Protein AF-A0A7J5V8U5-F1 (afdb_monomer)

Foldseek 3Di:
DDDDLVVVLLVVLLVQLVQWDPDDQQAFTKGFDDDDQVSVVVCVVVVQWPNPPDDDRIITGGNVSNVSSNVSNCVPPPDPPDPPDDDDDDDDDDDPPPPPPQPFDDDDVVLVCCLDVQQQDPPPDLLSNLVSLVVLLQVQADPWFKKAFCDDDPQDPDDHRDIWIFGHWDDSVVRSWFTWTWTDDPPDTDTDGLLRIQTPGPRPSNNSSSVSSVSCVSNVPTD

Nearest PDB structures (foldseek):
  3urg-assembly1_A  TM=8.903E-01  e=4.898E-11  Nostoc sp. PCC 7120 = FACHB-418
  2p0q-assembly1_A  TM=8.694E-01  e=7.425E-10  Nostoc sp. PCC 7120 = FACHB-418
  1xr0-assembly1_B  TM=3.713E-01  e=9.024E+00  Homo sapiens
  6z1p-assembly1_At  TM=2.019E-01  e=2.453E+00  Tetrahymena thermophila SB210

Structure (mmCIF, N/CA/C/O backbone):
data_AF-A0A7J5V8U5-F1
#
_entry.id   AF-A0A7J5V8U5-F1
#
loop_
_atom_site.group_PDB
_atom_site.id
_atom_site.type_symbol
_atom_site.label_atom_id
_atom_site.label_alt_id
_atom_site.label_comp_id
_atom_site.label_asym_id
_atom_site.label_entity_id
_atom_site.label_seq_id
_atom_site.pdbx_PDB_ins_code
_atom_site.Cartn_x
_atom_site.Cartn_y
_atom_site.Cartn_z
_atom_site.occupancy
_atom_site.B_iso_or_equiv
_atom_site.auth_seq_id
_atom_site.auth_comp_id
_atom_site.auth_asym_id
_atom_site.auth_atom_id
_atom_site.pdbx_PDB_model_num
ATOM 1 N N . M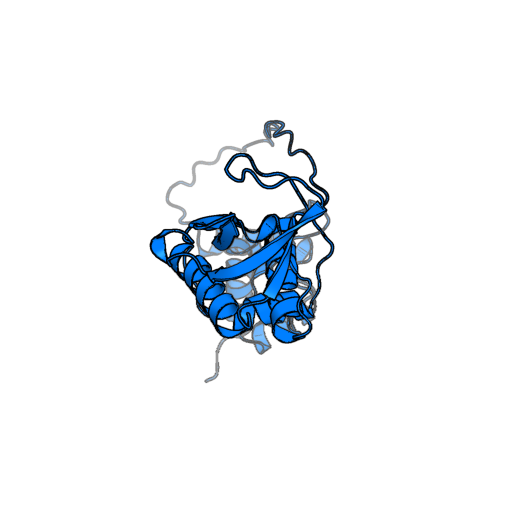ET A 1 1 ? 28.796 -11.557 -20.764 1.00 75.75 1 MET A N 1
ATOM 2 C CA . MET A 1 1 ? 28.536 -11.884 -22.187 1.00 75.75 1 MET A CA 1
ATOM 3 C C . MET A 1 1 ? 28.620 -10.588 -22.980 1.00 75.75 1 MET A C 1
ATOM 5 O O . MET A 1 1 ? 28.195 -9.580 -22.439 1.00 75.75 1 MET A O 1
ATOM 9 N N . LYS A 1 2 ? 29.187 -10.573 -24.194 1.00 86.62 2 LYS A N 1
ATOM 10 C CA . LYS A 1 2 ? 29.103 -9.390 -25.071 1.00 86.62 2 LYS A CA 1
ATOM 11 C C . LYS A 1 2 ? 27.758 -9.425 -25.798 1.00 86.62 2 LYS A C 1
ATOM 13 O O . LYS A 1 2 ? 27.429 -10.463 -26.366 1.00 86.62 2 LYS A O 1
ATOM 18 N N . TYR A 1 3 ? 27.001 -8.337 -25.749 1.00 91.75 3 TYR A N 1
ATOM 19 C CA . TYR A 1 3 ? 25.702 -8.192 -26.406 1.00 91.75 3 TYR A CA 1
ATOM 20 C C . TYR A 1 3 ? 25.548 -6.766 -26.951 1.00 91.75 3 TYR A C 1
ATOM 22 O O . TYR A 1 3 ? 26.358 -5.895 -26.640 1.00 91.75 3 TYR A O 1
ATOM 30 N N . ASP A 1 4 ? 24.544 -6.556 -27.800 1.00 94.94 4 ASP A N 1
ATOM 31 C CA . ASP A 1 4 ? 24.236 -5.250 -28.386 1.00 94.94 4 ASP A CA 1
ATOM 32 C C . ASP A 1 4 ? 23.426 -4.405 -27.390 1.00 94.94 4 ASP A C 1
ATOM 34 O O . ASP A 1 4 ? 22.217 -4.590 -27.232 1.00 94.94 4 ASP A O 1
ATOM 38 N N . GLU A 1 5 ? 24.115 -3.512 -26.683 1.00 95.00 5 GLU A N 1
ATOM 39 C CA . GLU A 1 5 ? 23.511 -2.616 -25.693 1.00 95.00 5 GLU A CA 1
ATOM 40 C C . GLU A 1 5 ? 22.502 -1.649 -26.318 1.00 95.00 5 GLU A C 1
ATOM 42 O O . GLU A 1 5 ? 21.463 -1.386 -25.719 1.00 95.00 5 GLU A O 1
ATOM 47 N N . ASP A 1 6 ? 22.740 -1.171 -27.542 1.00 94.81 6 ASP A N 1
ATOM 48 C CA . ASP A 1 6 ? 21.818 -0.250 -28.208 1.00 94.81 6 ASP A CA 1
ATOM 49 C C . ASP A 1 6 ? 20.509 -0.942 -28.576 1.00 94.81 6 ASP A C 1
ATOM 51 O O . ASP A 1 6 ? 19.434 -0.344 -28.466 1.00 94.81 6 ASP A O 1
ATOM 55 N N . LYS A 1 7 ? 20.569 -2.223 -28.9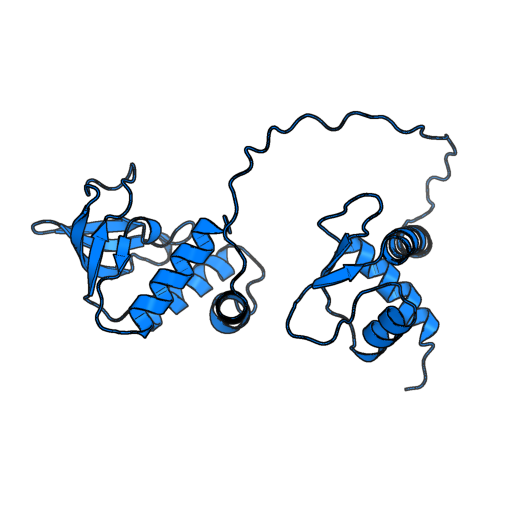57 1.00 96.25 7 LYS A N 1
ATOM 56 C CA . LYS A 1 7 ? 19.361 -3.008 -29.210 1.00 96.25 7 LYS A CA 1
ATOM 57 C C . LYS A 1 7 ? 18.569 -3.278 -27.932 1.00 96.25 7 LYS A C 1
ATOM 59 O O . LYS A 1 7 ? 17.337 -3.231 -27.965 1.00 96.25 7 LYS A O 1
ATOM 64 N N . VAL A 1 8 ? 19.256 -3.538 -26.818 1.00 96.81 8 VAL A N 1
ATOM 65 C CA . VAL A 1 8 ? 18.620 -3.698 -25.500 1.00 96.81 8 VAL A CA 1
ATOM 66 C C . VAL A 1 8 ? 17.980 -2.386 -25.044 1.00 96.81 8 VAL A C 1
ATOM 68 O O . VAL A 1 8 ? 16.825 -2.401 -24.620 1.00 96.81 8 VAL A O 1
ATOM 71 N N . ASP A 1 9 ? 18.664 -1.252 -25.205 1.00 96.62 9 ASP A N 1
ATOM 72 C CA . ASP A 1 9 ? 18.127 0.078 -24.903 1.00 96.62 9 ASP A CA 1
ATOM 73 C C . ASP A 1 9 ? 16.882 0.385 -25.749 1.00 96.62 9 ASP A C 1
ATOM 75 O O . ASP A 1 9 ? 15.875 0.857 -25.219 1.00 96.62 9 ASP A O 1
ATOM 79 N N . GLU A 1 10 ? 16.932 0.097 -27.056 1.00 97.19 10 GLU A N 1
ATOM 80 C CA . GLU A 1 10 ? 15.820 0.304 -27.994 1.00 97.19 10 GLU A CA 1
ATOM 81 C C . GLU A 1 10 ? 14.572 -0.477 -27.555 1.00 97.19 10 GLU A C 1
ATOM 83 O O . GLU A 1 10 ? 13.484 0.091 -27.448 1.00 97.19 10 GLU A O 1
ATOM 88 N N . LEU A 1 11 ? 14.720 -1.773 -27.266 1.00 97.25 11 LEU A N 1
ATOM 89 C CA . LEU A 1 11 ? 13.599 -2.621 -26.851 1.00 97.25 11 LEU A CA 1
ATOM 90 C C . LEU A 1 11 ? 13.110 -2.287 -25.442 1.00 97.25 11 LEU A C 1
ATOM 92 O O . LEU A 1 11 ? 11.909 -2.307 -25.194 1.00 97.25 11 LEU A O 1
ATOM 96 N N . THR A 1 12 ? 14.012 -1.930 -24.532 1.00 97.25 12 THR A N 1
ATOM 97 C CA . THR A 1 12 ? 13.638 -1.511 -23.177 1.00 97.25 12 THR A CA 1
ATOM 98 C C . THR A 1 12 ? 12.819 -0.233 -23.220 1.00 97.25 12 THR A C 1
ATOM 100 O O . THR A 1 12 ? 11.759 -0.160 -22.601 1.00 97.25 12 THR A O 1
ATOM 103 N N . LEU A 1 13 ? 13.250 0.752 -24.012 1.00 97.38 13 LEU A N 1
ATOM 104 C CA . LEU A 1 13 ? 12.479 1.968 -24.223 1.00 97.38 13 LEU A CA 1
ATOM 105 C C . LEU A 1 13 ? 11.111 1.654 -24.832 1.00 97.38 13 LEU A C 1
ATOM 107 O O . LEU A 1 13 ? 10.120 2.197 -24.358 1.00 97.38 13 LEU A O 1
ATOM 111 N N . ALA A 1 14 ? 11.033 0.745 -25.807 1.00 97.19 14 ALA A N 1
ATOM 112 C CA . ALA A 1 14 ? 9.760 0.292 -26.363 1.00 97.19 14 ALA A CA 1
ATOM 113 C C . ALA A 1 14 ? 8.841 -0.300 -25.282 1.00 97.19 14 ALA A C 1
ATOM 115 O O . ALA A 1 14 ? 7.674 0.062 -25.195 1.00 97.19 14 ALA A O 1
ATOM 116 N N . ILE A 1 15 ? 9.351 -1.172 -24.411 1.00 96.88 15 ILE A N 1
ATOM 117 C CA . ILE A 1 15 ? 8.536 -1.799 -23.361 1.00 96.88 15 ILE A CA 1
ATOM 118 C C . ILE A 1 15 ? 8.119 -0.780 -22.289 1.00 96.88 15 ILE A C 1
ATOM 120 O O . ILE A 1 15 ? 7.012 -0.884 -21.760 1.00 96.88 15 ILE A O 1
ATOM 124 N N . LEU A 1 16 ? 8.925 0.254 -22.011 1.00 96.00 16 LEU A N 1
ATOM 125 C CA . LEU A 1 16 ? 8.525 1.344 -21.108 1.00 96.00 16 LEU A CA 1
ATOM 126 C C . LEU A 1 16 ? 7.235 2.043 -21.565 1.00 96.00 16 LEU A C 1
ATOM 128 O O . LEU A 1 16 ? 6.490 2.525 -20.714 1.00 96.00 16 LEU A O 1
ATOM 132 N N . TYR A 1 17 ? 6.926 2.055 -22.869 1.00 96.00 17 TYR A N 1
ATOM 133 C CA . TYR A 1 17 ? 5.633 2.533 -23.367 1.00 96.00 17 TYR A CA 1
ATOM 134 C C . TYR A 1 17 ? 4.459 1.705 -22.825 1.00 96.00 17 TYR A C 1
ATOM 136 O O . TYR A 1 17 ? 3.480 2.278 -22.347 1.00 96.00 17 TYR A O 1
ATOM 144 N N . LEU A 1 18 ? 4.565 0.372 -22.842 1.00 94.44 18 LEU A N 1
ATOM 145 C CA . LEU A 1 18 ? 3.505 -0.537 -22.387 1.00 94.44 18 LEU A CA 1
ATOM 146 C C . LEU A 1 18 ? 3.145 -0.315 -20.912 1.00 94.44 18 LEU A C 1
ATOM 148 O O . LEU A 1 18 ? 1.981 -0.413 -20.535 1.00 94.44 18 LEU A O 1
ATOM 152 N N . VAL A 1 19 ? 4.147 -0.003 -20.089 1.00 92.81 19 VAL A N 1
ATOM 153 C CA . VAL A 1 19 ? 3.996 0.218 -18.642 1.00 92.81 19 VAL A CA 1
ATOM 154 C C . VAL A 1 19 ? 3.947 1.703 -18.267 1.00 92.81 19 VAL A C 1
ATOM 156 O O . VAL A 1 19 ? 4.171 2.060 -17.105 1.00 92.81 19 VAL A O 1
ATOM 159 N N . SER A 1 20 ? 3.670 2.575 -19.241 1.00 91.88 20 SER A N 1
ATOM 160 C CA . SER A 1 20 ? 3.562 4.016 -19.024 1.00 91.88 20 SER A CA 1
ATOM 161 C C . SER A 1 20 ? 2.186 4.434 -18.492 1.00 91.88 20 SER A C 1
ATOM 163 O O . SER A 1 20 ? 1.152 3.843 -18.797 1.00 91.88 20 SER A O 1
ATOM 165 N N . HIS A 1 21 ? 2.163 5.480 -17.671 1.00 85.44 21 HIS A N 1
ATOM 166 C CA . HIS A 1 21 ? 0.974 6.055 -17.056 1.00 85.44 21 HIS A CA 1
ATOM 167 C C . HIS A 1 21 ? 1.152 7.563 -16.819 1.00 85.44 21 HIS A C 1
ATOM 169 O O . HIS A 1 21 ? 2.256 8.104 -16.900 1.00 85.44 21 HIS A O 1
ATOM 175 N N . GLY A 1 22 ? 0.051 8.260 -16.511 1.00 79.62 22 GLY A N 1
ATOM 176 C CA . GLY A 1 22 ? 0.092 9.693 -16.186 1.00 79.62 22 GLY A CA 1
ATOM 177 C C . GLY A 1 22 ? 0.609 10.566 -17.333 1.00 79.62 22 GLY A C 1
ATOM 178 O O . GLY A 1 22 ? 1.348 11.513 -17.092 1.00 79.62 22 GLY A O 1
ATOM 179 N N . ARG A 1 23 ? 0.268 10.208 -18.577 1.00 83.81 23 ARG A N 1
ATOM 180 C CA . ARG A 1 23 ? 0.644 10.955 -19.779 1.00 83.81 23 ARG A CA 1
ATOM 181 C C . ARG A 1 23 ? 0.020 12.353 -19.763 1.00 83.81 23 ARG A C 1
ATOM 183 O O . ARG A 1 23 ? -1.202 12.480 -19.726 1.00 83.81 23 ARG A O 1
ATOM 190 N N . GLU A 1 24 ? 0.866 13.370 -19.881 1.00 77.69 24 GLU A N 1
ATOM 191 C CA . GLU A 1 24 ? 0.485 14.761 -20.122 1.00 77.69 24 GLU A CA 1
ATOM 192 C C . GLU A 1 24 ? 1.153 15.230 -21.419 1.00 77.69 24 GLU A C 1
ATOM 194 O O . GLU A 1 24 ? 2.366 15.098 -21.595 1.00 77.69 24 GLU A O 1
ATOM 199 N N . GLU A 1 25 ? 0.354 15.716 -22.368 1.00 76.88 25 GLU A N 1
ATOM 200 C CA . GLU A 1 25 ? 0.844 16.142 -23.681 1.00 76.88 25 GLU A CA 1
ATOM 201 C C . GLU A 1 25 ? 1.804 17.335 -23.542 1.00 76.88 25 GLU A C 1
ATOM 203 O O . GLU A 1 25 ? 1.471 18.332 -22.904 1.00 76.88 25 GLU A O 1
ATOM 208 N N . GLY A 1 26 ? 3.015 17.211 -24.096 1.00 73.69 26 GLY A N 1
ATOM 209 C CA . GLY A 1 26 ? 4.091 18.198 -23.957 1.00 73.69 26 GLY A CA 1
ATOM 210 C C . GLY A 1 26 ? 4.971 18.042 -22.707 1.00 73.69 26 GLY A C 1
ATOM 211 O O . GLY A 1 26 ? 6.017 18.687 -22.634 1.00 73.69 26 GLY A O 1
ATOM 212 N N . CYS A 1 27 ? 4.599 17.185 -21.749 1.00 73.62 27 CYS A N 1
ATOM 213 C CA . CYS A 1 27 ? 5.322 16.994 -20.483 1.00 73.62 27 CYS A CA 1
ATOM 214 C C . CYS A 1 27 ? 5.955 15.597 -20.325 1.00 73.62 27 CYS A C 1
ATOM 216 O O . CYS A 1 27 ? 6.692 15.373 -19.365 1.00 73.62 27 CYS A O 1
ATOM 218 N N . GLY A 1 28 ? 5.686 14.653 -21.230 1.00 85.50 28 GLY A N 1
ATOM 219 C CA . GLY A 1 28 ? 6.113 13.255 -21.095 1.00 85.50 28 GLY A CA 1
ATOM 220 C C . GLY A 1 28 ? 5.113 12.360 -20.351 1.00 85.50 28 GLY A C 1
ATOM 221 O O . GLY A 1 28 ? 3.897 12.557 -20.421 1.00 85.50 28 GLY A O 1
ATOM 222 N N . ALA A 1 29 ? 5.618 11.316 -19.699 1.00 89.69 29 ALA A N 1
ATOM 223 C CA . ALA A 1 29 ? 4.825 10.350 -18.932 1.00 89.69 29 ALA A CA 1
ATOM 224 C C . ALA A 1 29 ? 5.659 9.773 -17.779 1.00 89.69 29 ALA A C 1
ATOM 226 O O . ALA A 1 29 ? 6.828 10.113 -17.613 1.00 89.69 29 ALA A O 1
ATOM 227 N N . ARG A 1 30 ? 5.089 8.873 -16.981 1.00 89.75 30 ARG A N 1
ATOM 228 C CA . ARG A 1 30 ? 5.849 8.035 -16.042 1.00 89.75 30 ARG A CA 1
ATOM 229 C C . ARG A 1 30 ? 5.731 6.582 -16.462 1.00 89.75 30 ARG A C 1
ATOM 231 O O . ARG A 1 30 ? 4.725 6.211 -17.046 1.00 89.75 30 ARG A O 1
ATOM 238 N N . ALA A 1 31 ? 6.730 5.766 -16.165 1.00 93.06 31 ALA A N 1
ATOM 239 C CA . ALA A 1 31 ? 6.702 4.337 -16.450 1.00 93.06 31 ALA A CA 1
ATOM 240 C C . ALA A 1 31 ? 7.274 3.547 -15.275 1.00 93.06 31 ALA A C 1
ATOM 242 O O . ALA A 1 31 ? 8.199 4.016 -14.609 1.00 93.06 31 ALA A O 1
ATOM 243 N N . TRP A 1 32 ? 6.740 2.356 -15.011 1.00 90.38 32 TRP A N 1
ATOM 244 C CA . TRP A 1 32 ? 7.299 1.463 -13.994 1.00 90.38 32 TRP A CA 1
ATOM 245 C C . TRP A 1 32 ? 8.696 0.989 -14.413 1.00 90.38 32 TRP A C 1
ATOM 247 O O . TRP A 1 32 ? 8.892 0.519 -15.534 1.00 90.38 32 TRP A O 1
ATOM 257 N N . LYS A 1 33 ? 9.683 1.131 -13.521 1.00 85.12 33 LYS A N 1
ATOM 258 C CA . LYS A 1 33 ? 11.065 0.707 -13.756 1.00 85.12 33 LYS A CA 1
ATOM 259 C C . LYS A 1 33 ? 11.254 -0.711 -13.204 1.00 85.12 33 LYS A C 1
ATOM 261 O O . LYS A 1 33 ? 11.006 -0.959 -12.028 1.00 85.12 33 LYS A O 1
ATOM 266 N N . GLY A 1 34 ? 11.673 -1.635 -14.064 1.00 86.12 34 GLY A N 1
ATOM 267 C CA . GLY A 1 34 ? 11.920 -3.045 -13.728 1.00 86.12 34 GLY A CA 1
ATOM 268 C C . GLY A 1 34 ? 13.003 -3.682 -14.602 1.00 86.12 34 GLY A C 1
ATOM 269 O O . GLY A 1 34 ? 13.005 -4.891 -14.800 1.00 86.12 34 GLY A O 1
ATOM 270 N N . PHE A 1 35 ? 13.887 -2.855 -15.163 1.00 91.56 35 PHE A N 1
ATOM 271 C CA . PHE A 1 35 ? 14.954 -3.254 -16.081 1.00 91.56 35 PHE A CA 1
ATOM 272 C C . PHE A 1 35 ? 16.323 -3.116 -15.419 1.00 91.56 35 PHE A C 1
ATOM 274 O O . PHE A 1 35 ? 16.439 -2.506 -14.352 1.00 91.56 35 PHE A O 1
ATOM 281 N N . ASP A 1 36 ? 17.355 -3.677 -16.050 1.00 88.62 36 ASP A N 1
ATOM 282 C CA . ASP A 1 36 ? 18.715 -3.574 -15.541 1.00 88.62 36 ASP A CA 1
ATOM 283 C C . ASP A 1 36 ? 19.170 -2.107 -15.430 1.00 88.62 36 ASP A C 1
ATOM 285 O O . ASP A 1 36 ? 18.804 -1.234 -16.227 1.00 88.62 36 ASP A O 1
ATOM 289 N N . TRP A 1 37 ? 19.953 -1.837 -14.387 1.00 88.56 37 TRP A N 1
ATOM 290 C CA . TRP A 1 37 ? 20.367 -0.483 -14.035 1.00 88.56 37 TRP A CA 1
ATOM 291 C C . TRP A 1 37 ? 21.235 0.174 -15.106 1.00 88.56 37 TRP A C 1
ATOM 293 O O . TRP A 1 37 ? 21.119 1.381 -15.312 1.00 88.56 37 TRP A O 1
ATOM 303 N N . ASP A 1 38 ? 22.067 -0.598 -15.802 1.00 91.81 38 ASP A N 1
ATOM 304 C CA . ASP A 1 38 ? 22.975 -0.070 -16.817 1.00 91.81 38 ASP A CA 1
ATOM 305 C C . ASP A 1 38 ? 22.195 0.431 -18.041 1.00 91.81 38 ASP A C 1
ATOM 307 O O . ASP A 1 38 ? 22.421 1.552 -18.498 1.00 91.81 38 ASP A O 1
ATOM 311 N N . THR A 1 39 ? 21.190 -0.318 -18.496 1.00 95.81 39 THR A N 1
ATOM 312 C CA . THR A 1 39 ? 20.255 0.085 -19.557 1.00 95.81 39 THR A CA 1
ATOM 313 C C . THR A 1 39 ? 19.478 1.341 -19.187 1.00 95.81 39 THR A C 1
ATOM 315 O O . THR A 1 39 ? 19.424 2.293 -19.969 1.00 95.81 39 THR A O 1
ATOM 318 N N . LEU A 1 40 ? 18.912 1.410 -17.977 1.00 95.19 40 LEU A N 1
ATOM 319 C CA . LEU A 1 40 ? 18.208 2.618 -17.536 1.00 95.19 40 LEU A CA 1
ATOM 320 C C . LEU A 1 40 ? 19.159 3.822 -17.431 1.00 95.19 40 LEU A C 1
ATOM 322 O O . LEU A 1 40 ? 18.795 4.931 -17.820 1.00 95.19 40 LEU A O 1
ATOM 326 N N . ASN A 1 41 ? 20.394 3.622 -16.966 1.00 93.94 41 ASN A N 1
ATOM 327 C CA . ASN A 1 41 ? 21.398 4.683 -16.924 1.00 93.94 41 ASN A CA 1
ATOM 328 C C . ASN A 1 41 ? 21.770 5.171 -18.331 1.00 93.94 41 ASN A C 1
ATOM 330 O O . ASN A 1 41 ? 21.862 6.380 -18.543 1.00 93.94 41 ASN A O 1
ATOM 334 N N . ARG A 1 42 ? 21.917 4.276 -19.317 1.00 97.00 42 ARG A N 1
ATOM 335 C CA . ARG A 1 42 ? 22.144 4.666 -20.720 1.00 97.00 42 ARG A CA 1
ATOM 336 C C . ARG A 1 42 ? 20.963 5.444 -21.297 1.00 97.00 42 ARG A C 1
ATOM 338 O O . ARG A 1 42 ? 21.179 6.464 -21.948 1.00 97.00 42 ARG A O 1
ATOM 345 N N . LEU A 1 43 ? 19.724 5.035 -21.019 1.00 97.19 43 LEU A N 1
ATOM 346 C CA . LEU A 1 43 ? 18.524 5.767 -21.446 1.00 97.19 43 LEU A CA 1
ATOM 347 C C . LEU A 1 43 ? 18.415 7.156 -20.798 1.00 97.19 43 LEU A C 1
ATOM 349 O O . LEU A 1 43 ? 18.015 8.114 -21.465 1.00 97.19 43 LEU A O 1
ATOM 353 N N . HIS A 1 44 ? 18.810 7.287 -19.530 1.00 95.88 44 HIS A N 1
ATOM 354 C CA . HIS A 1 44 ? 18.909 8.579 -18.849 1.00 95.88 44 HIS A CA 1
ATOM 355 C C . HIS A 1 44 ? 20.003 9.461 -19.454 1.00 95.88 44 HIS A C 1
ATOM 357 O O . HIS A 1 44 ? 19.754 10.628 -19.745 1.00 95.88 44 HIS A O 1
ATOM 363 N N . ASN A 1 45 ? 21.181 8.901 -19.737 1.00 94.88 45 ASN A N 1
ATOM 364 C CA . ASN A 1 45 ? 22.269 9.621 -20.405 1.00 94.88 45 ASN A CA 1
ATOM 365 C C . ASN A 1 45 ? 21.874 10.082 -21.819 1.00 94.88 45 ASN A C 1
ATOM 367 O O . ASN A 1 45 ? 22.357 11.109 -22.289 1.00 94.88 45 ASN A O 1
ATOM 371 N N . LYS A 1 46 ? 20.964 9.352 -22.479 1.00 96.19 46 LYS A N 1
ATOM 372 C CA . LYS A 1 46 ? 20.342 9.723 -23.760 1.00 96.19 46 LYS A CA 1
ATOM 373 C C . LYS A 1 46 ? 19.244 10.798 -23.619 1.00 96.19 46 LYS A C 1
ATOM 375 O O . LYS A 1 46 ? 18.702 11.219 -24.632 1.00 96.19 46 LYS A O 1
ATOM 380 N N . GLY A 1 47 ? 18.894 11.236 -22.404 1.00 94.00 47 GLY A N 1
ATOM 381 C CA . GLY A 1 47 ? 17.875 12.266 -22.147 1.00 94.00 47 GLY A CA 1
ATOM 382 C C . GLY A 1 47 ? 16.424 11.801 -22.330 1.00 94.00 47 GLY A C 1
ATOM 383 O O . GLY A 1 47 ? 15.504 12.618 -22.358 1.00 94.00 47 GLY A O 1
ATOM 384 N N . LEU A 1 48 ? 16.194 10.492 -22.460 1.00 95.94 48 LEU A N 1
ATOM 385 C CA . LEU A 1 48 ? 14.872 9.930 -22.768 1.00 95.94 48 LEU A CA 1
ATOM 386 C C . LEU A 1 48 ? 14.054 9.665 -21.498 1.00 95.94 48 LEU A C 1
ATOM 388 O O . LEU A 1 48 ? 12.824 9.683 -21.513 1.00 95.94 48 LEU A O 1
ATOM 392 N N . ILE A 1 49 ? 14.735 9.447 -20.377 1.00 96.00 49 ILE A N 1
ATOM 393 C CA . ILE A 1 49 ? 14.121 9.252 -19.066 1.00 96.00 49 ILE A CA 1
ATOM 394 C C . ILE A 1 49 ? 14.849 10.087 -18.013 1.00 96.00 49 ILE A C 1
ATOM 396 O O . ILE A 1 49 ? 15.994 10.482 -18.210 1.00 96.00 49 ILE A O 1
ATOM 400 N N . SER A 1 50 ? 14.189 10.362 -16.890 1.00 90.69 50 SER A N 1
ATOM 401 C CA . SER A 1 50 ? 14.795 10.974 -15.706 1.00 90.69 50 SER A CA 1
ATOM 402 C C . SER A 1 50 ? 15.779 10.017 -15.031 1.00 90.69 50 SER A C 1
ATOM 404 O O . SER A 1 50 ? 15.729 8.814 -15.279 1.00 90.69 50 SER A O 1
ATOM 406 N N . ASN A 1 51 ? 16.610 10.525 -14.115 1.00 90.94 51 ASN A N 1
ATOM 407 C CA . ASN A 1 51 ? 17.559 9.699 -13.368 1.00 90.94 51 ASN A CA 1
ATOM 408 C C . ASN A 1 51 ? 16.840 8.500 -12.711 1.00 90.94 51 ASN A C 1
ATOM 410 O O . ASN A 1 51 ? 15.959 8.712 -11.871 1.00 90.94 51 ASN A O 1
ATOM 414 N N . PRO A 1 52 ? 17.164 7.254 -13.102 1.00 86.94 52 PRO A N 1
ATOM 415 C CA . PRO A 1 52 ? 16.478 6.077 -12.596 1.00 86.94 52 PRO A CA 1
ATOM 416 C C . PRO A 1 52 ? 16.955 5.718 -11.187 1.00 86.94 52 PRO A C 1
ATOM 418 O O . PRO A 1 52 ? 16.229 5.022 -10.474 1.00 86.94 52 PRO A O 1
ATOM 421 N N . ILE A 1 53 ? 18.149 6.167 -10.779 1.00 80.50 53 ILE A N 1
ATOM 422 C CA . ILE A 1 53 ? 18.769 5.827 -9.497 1.00 80.50 53 ILE A CA 1
ATOM 423 C C . ILE A 1 53 ? 17.936 6.414 -8.360 1.00 80.50 53 ILE A C 1
ATOM 425 O O . ILE A 1 53 ? 17.691 7.617 -8.291 1.00 80.50 53 ILE A O 1
ATOM 429 N N . GLY A 1 54 ? 17.509 5.544 -7.450 1.00 78.75 54 GLY A N 1
ATOM 430 C CA . GLY A 1 54 ? 16.698 5.915 -6.297 1.00 78.75 54 GLY A CA 1
ATOM 431 C C . GLY A 1 54 ? 15.628 4.878 -5.988 1.00 78.75 54 GLY A C 1
ATOM 432 O O . GLY A 1 54 ? 15.493 3.867 -6.681 1.00 78.75 54 GLY A O 1
ATOM 433 N N . LYS A 1 55 ? 14.843 5.147 -4.947 1.00 73.50 55 LYS A N 1
ATOM 434 C CA . LYS A 1 55 ? 13.848 4.207 -4.415 1.00 73.50 55 LYS A CA 1
ATOM 435 C C . LYS A 1 55 ? 12.512 4.194 -5.174 1.00 73.50 55 LYS A C 1
ATOM 437 O O . LYS A 1 55 ? 11.774 3.220 -5.101 1.00 73.50 55 LYS A O 1
ATOM 442 N N . THR A 1 56 ? 12.221 5.235 -5.959 1.00 75.75 56 THR A N 1
ATOM 443 C CA . THR A 1 56 ? 10.962 5.383 -6.709 1.00 75.75 56 THR A CA 1
ATOM 444 C C . THR A 1 56 ? 10.784 4.276 -7.750 1.00 75.75 56 THR A C 1
ATOM 446 O O . THR A 1 56 ? 11.598 4.176 -8.665 1.00 75.75 56 THR A O 1
ATOM 449 N N . LYS A 1 57 ? 9.701 3.488 -7.670 1.00 81.19 57 LYS A N 1
ATOM 450 C CA . LYS A 1 57 ? 9.389 2.392 -8.616 1.00 81.19 57 LYS A CA 1
ATOM 451 C C . LYS A 1 57 ? 9.039 2.845 -10.035 1.00 81.19 57 LYS A C 1
ATOM 453 O O . LYS A 1 57 ? 9.023 2.033 -10.951 1.00 81.19 57 LYS A O 1
ATOM 458 N N . SER A 1 58 ? 8.757 4.127 -10.230 1.00 89.50 58 SER A N 1
ATOM 459 C CA . SER A 1 58 ? 8.539 4.718 -11.550 1.00 89.50 58 SER A CA 1
ATOM 460 C C . SER A 1 58 ? 9.729 5.578 -11.960 1.00 89.50 58 SER A C 1
ATOM 462 O O . SER A 1 58 ? 10.286 6.281 -11.114 1.00 89.50 58 SER A O 1
ATOM 464 N N . VAL A 1 59 ? 10.015 5.645 -13.252 1.00 93.62 59 VAL A N 1
ATOM 465 C CA . VAL A 1 59 ? 10.891 6.652 -13.848 1.00 93.62 59 VAL A CA 1
ATOM 466 C C . VAL A 1 59 ? 10.062 7.628 -14.685 1.00 93.62 59 VAL A C 1
ATOM 468 O O . VAL A 1 59 ? 9.066 7.243 -15.299 1.00 93.62 59 VAL A O 1
ATOM 471 N N . GLY A 1 60 ? 10.427 8.909 -14.671 1.00 92.06 60 GLY A N 1
ATOM 472 C CA . GLY A 1 60 ? 9.845 9.890 -15.582 1.00 92.06 60 GLY A CA 1
ATOM 473 C C . GLY A 1 60 ? 10.390 9.676 -16.989 1.00 92.06 60 GLY A C 1
ATOM 474 O O . GLY A 1 60 ? 11.584 9.463 -17.160 1.00 92.06 60 GLY A O 1
ATOM 475 N N . MET A 1 61 ? 9.528 9.741 -17.990 1.00 95.81 61 MET A N 1
ATOM 476 C CA . MET A 1 61 ? 9.896 9.795 -19.399 1.00 95.81 61 MET A CA 1
ATOM 477 C C . MET A 1 61 ? 9.780 11.240 -19.856 1.00 95.81 61 MET A C 1
ATOM 479 O O . MET A 1 61 ? 8.791 11.905 -19.541 1.00 95.81 61 MET A O 1
ATOM 483 N N . THR A 1 62 ? 10.768 11.723 -20.602 1.00 94.00 62 THR A N 1
ATOM 484 C CA . THR A 1 62 ? 10.649 13.024 -21.264 1.00 94.00 62 THR A CA 1
ATOM 485 C C . THR A 1 62 ? 9.602 12.951 -22.377 1.00 94.00 62 THR A C 1
ATOM 487 O O . THR A 1 62 ? 9.174 11.864 -22.771 1.00 94.00 62 THR A O 1
ATOM 490 N N . GLU A 1 63 ? 9.175 14.104 -22.894 1.00 91.88 63 GLU A N 1
ATOM 491 C CA . GLU A 1 63 ? 8.278 14.154 -24.055 1.00 91.88 63 GLU A CA 1
ATOM 492 C C . GLU A 1 63 ? 8.852 13.357 -25.234 1.00 91.88 63 GLU A C 1
ATOM 494 O O . GLU A 1 63 ? 8.188 12.483 -25.786 1.00 91.88 63 GLU A O 1
ATOM 499 N N . GLU A 1 64 ? 10.127 13.595 -25.546 1.00 94.06 64 GLU A N 1
ATOM 500 C CA . GLU A 1 64 ? 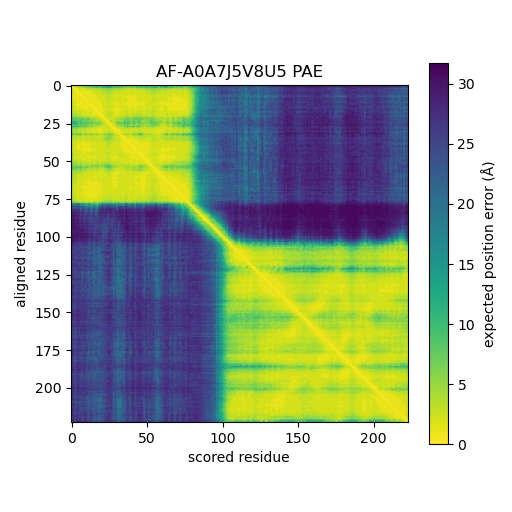10.860 12.863 -26.576 1.00 94.06 64 GLU A CA 1
ATOM 501 C C . GLU A 1 64 ? 10.947 11.365 -26.257 1.00 94.06 64 GLU A C 1
ATOM 503 O O . GLU A 1 64 ? 10.675 10.530 -27.120 1.00 94.06 64 GLU A O 1
ATOM 508 N N . GLY A 1 65 ? 11.283 11.012 -25.013 1.00 95.69 65 GLY A N 1
ATOM 509 C CA . GLY A 1 65 ? 11.387 9.621 -24.585 1.00 95.69 65 GLY A CA 1
ATOM 510 C C . GLY A 1 65 ? 10.082 8.847 -24.721 1.00 95.69 65 GLY A C 1
ATOM 511 O O . GLY A 1 65 ? 10.104 7.700 -25.159 1.00 95.69 65 GLY A O 1
ATOM 512 N N . PHE A 1 66 ? 8.951 9.472 -24.389 1.00 95.88 66 PHE A N 1
ATOM 513 C CA . PHE A 1 66 ? 7.626 8.867 -24.520 1.00 95.88 66 PHE A CA 1
ATOM 514 C C . PHE A 1 66 ? 7.189 8.704 -25.982 1.00 95.88 66 PHE A C 1
ATOM 516 O O . PHE A 1 66 ? 6.640 7.671 -26.359 1.00 95.88 66 PHE A O 1
ATOM 523 N N . LEU A 1 67 ? 7.421 9.711 -26.827 1.00 93.69 67 LEU A N 1
ATOM 524 C CA . LEU A 1 67 ? 7.094 9.599 -28.251 1.00 93.69 67 LEU A CA 1
ATOM 525 C C . LEU A 1 67 ? 7.935 8.501 -28.909 1.00 93.69 67 LEU A C 1
ATOM 527 O O . LEU A 1 67 ? 7.408 7.622 -29.585 1.00 93.69 67 LEU A O 1
ATOM 531 N N . LYS A 1 68 ? 9.236 8.482 -28.609 1.00 96.44 68 LYS A N 1
ATOM 532 C CA . LYS A 1 68 ? 10.158 7.473 -29.125 1.00 96.44 68 LYS A CA 1
ATOM 533 C C . LYS A 1 68 ? 9.839 6.068 -28.617 1.00 96.44 68 LYS A C 1
ATOM 535 O O . LYS A 1 68 ? 9.963 5.114 -29.380 1.00 96.44 68 LYS A O 1
ATOM 540 N N . SER A 1 69 ? 9.430 5.913 -27.356 1.00 96.88 69 SER A N 1
ATOM 541 C CA . SER A 1 69 ? 9.021 4.606 -26.830 1.00 96.88 69 SER A CA 1
ATOM 542 C C . SER A 1 69 ? 7.794 4.062 -27.549 1.00 96.88 69 SER A C 1
ATOM 544 O O . SER A 1 69 ? 7.777 2.884 -27.903 1.00 96.88 69 SER A O 1
ATOM 546 N N . LYS A 1 70 ? 6.807 4.921 -27.826 1.00 95.69 70 LYS A N 1
ATOM 547 C CA . LYS A 1 70 ? 5.619 4.560 -28.600 1.00 95.69 70 LYS A CA 1
ATOM 548 C C . LYS A 1 70 ? 5.984 4.091 -30.009 1.00 95.69 70 LYS A C 1
ATOM 550 O O . LYS A 1 70 ? 5.590 2.993 -30.395 1.00 95.69 70 LYS A O 1
ATOM 555 N N . ASP A 1 71 ? 6.777 4.873 -30.738 1.00 95.56 71 ASP A N 1
ATOM 556 C CA . ASP A 1 71 ? 7.187 4.539 -32.109 1.00 95.56 71 ASP A CA 1
ATOM 557 C C . ASP A 1 71 ? 7.948 3.205 -32.165 1.00 95.56 71 ASP A C 1
ATOM 559 O O . ASP A 1 71 ? 7.739 2.377 -33.054 1.00 95.56 71 ASP A O 1
ATOM 563 N N . LEU A 1 72 ? 8.827 2.962 -31.189 1.00 96.75 72 LEU A N 1
ATOM 564 C CA . LEU A 1 72 ? 9.562 1.704 -31.085 1.00 96.75 72 LEU A CA 1
ATOM 565 C C . LEU A 1 72 ? 8.655 0.528 -30.718 1.00 96.75 72 LEU A C 1
ATOM 567 O O . LEU A 1 72 ? 8.874 -0.581 -31.207 1.00 96.75 72 LEU A O 1
ATOM 571 N N . PHE A 1 73 ? 7.638 0.748 -29.885 1.00 96.06 73 PHE A N 1
ATOM 572 C CA . PHE A 1 73 ? 6.668 -0.288 -29.555 1.00 96.06 73 PHE A CA 1
ATOM 573 C C . PHE A 1 73 ? 5.860 -0.698 -30.788 1.00 96.06 73 PHE A C 1
ATOM 575 O O . PHE A 1 73 ? 5.734 -1.889 -31.076 1.00 96.06 73 PHE A O 1
ATOM 582 N N . GLU A 1 74 ? 5.393 0.280 -31.566 1.00 93.00 74 GLU A N 1
ATOM 583 C CA . GLU A 1 74 ? 4.717 0.041 -32.842 1.00 93.00 74 GLU A CA 1
ATOM 584 C C . GLU A 1 74 ? 5.627 -0.702 -33.830 1.00 93.00 74 GLU A C 1
ATOM 586 O O . GLU A 1 74 ? 5.214 -1.694 -34.426 1.00 93.00 74 GLU A O 1
ATOM 591 N N . LYS A 1 75 ? 6.895 -0.291 -33.942 1.00 92.88 75 LYS A N 1
ATOM 592 C CA . LYS A 1 75 ? 7.890 -0.922 -34.823 1.00 92.88 75 LYS A CA 1
ATOM 593 C C . LYS A 1 75 ? 8.139 -2.400 -34.506 1.00 92.88 75 LYS A C 1
ATOM 595 O O . LYS A 1 75 ? 8.331 -3.182 -35.436 1.00 92.88 75 LYS A O 1
ATOM 600 N N . HIS A 1 76 ? 8.217 -2.772 -33.227 1.00 94.00 76 HIS A N 1
ATOM 601 C CA . HIS A 1 76 ? 8.697 -4.102 -32.818 1.00 94.00 76 HIS A CA 1
ATOM 602 C C . HIS A 1 76 ? 7.601 -5.077 -32.402 1.00 94.00 76 HIS A C 1
ATOM 604 O O . HIS A 1 76 ? 7.793 -6.282 -32.549 1.00 94.00 76 HIS A O 1
ATOM 610 N N . PHE A 1 77 ? 6.481 -4.588 -31.867 1.00 92.69 77 PHE A N 1
ATOM 611 C CA . PHE A 1 77 ? 5.476 -5.436 -31.218 1.00 92.69 77 PHE A CA 1
ATOM 612 C C . PHE A 1 77 ? 4.103 -5.405 -31.895 1.00 92.69 77 PHE A C 1
ATOM 614 O O . PHE A 1 77 ? 3.265 -6.260 -31.602 1.00 92.69 77 PHE A O 1
ATOM 621 N N . VAL A 1 78 ? 3.852 -4.469 -32.815 1.00 89.00 78 VAL A N 1
ATOM 622 C CA . VAL A 1 78 ? 2.593 -4.433 -33.567 1.00 89.00 78 VAL A CA 1
ATOM 623 C C . VAL A 1 78 ? 2.744 -5.248 -34.850 1.00 89.00 78 VAL A C 1
ATOM 625 O O . VAL A 1 78 ? 3.520 -4.919 -35.743 1.00 89.00 78 VAL A O 1
ATOM 628 N N . ASN A 1 79 ? 1.979 -6.337 -34.947 1.00 76.12 79 ASN A N 1
ATOM 629 C CA . ASN A 1 79 ? 1.980 -7.202 -36.123 1.00 76.12 79 ASN A CA 1
ATOM 630 C C . ASN A 1 79 ? 1.230 -6.550 -37.292 1.00 76.12 79 ASN A C 1
ATOM 632 O O . ASN A 1 79 ? 0.022 -6.317 -37.238 1.00 76.12 79 ASN A O 1
ATOM 636 N N . ASP A 1 80 ? 1.945 -6.349 -38.393 1.00 63.16 80 ASP A N 1
ATOM 637 C CA . ASP A 1 80 ? 1.440 -5.793 -39.646 1.00 63.16 80 ASP A CA 1
ATOM 638 C C . ASP A 1 80 ? 0.658 -6.829 -40.479 1.00 63.16 80 ASP A C 1
ATOM 640 O O . ASP A 1 80 ? 1.031 -7.185 -41.594 1.00 63.16 80 ASP A O 1
ATOM 644 N N . GLN A 1 81 ? -0.438 -7.358 -39.928 1.00 50.47 81 GLN A N 1
ATOM 645 C CA . GLN A 1 81 ? -1.386 -8.185 -40.691 1.00 50.47 81 GLN A CA 1
ATOM 646 C C . GLN A 1 81 ? -2.626 -7.421 -41.153 1.00 50.47 81 GLN A C 1
ATOM 648 O O . GLN A 1 81 ? -3.560 -8.046 -41.646 1.00 50.47 81 GLN A O 1
ATOM 653 N N . ARG A 1 82 ? -2.640 -6.083 -41.051 1.00 49.97 82 ARG A N 1
ATOM 654 C CA . ARG A 1 82 ? -3.587 -5.203 -41.760 1.00 49.97 82 ARG A CA 1
ATOM 655 C C . ARG A 1 82 ? -2.967 -3.830 -42.010 1.00 49.97 82 ARG A C 1
ATOM 657 O O . ARG A 1 82 ? -3.332 -2.846 -41.374 1.00 49.97 82 ARG A O 1
ATOM 664 N N . ARG A 1 83 ? -2.077 -3.746 -42.997 1.00 44.53 83 ARG A N 1
ATOM 665 C CA . ARG A 1 83 ? -1.800 -2.485 -43.692 1.00 44.53 83 ARG A CA 1
ATOM 666 C C . ARG A 1 83 ? -3.006 -2.143 -44.576 1.00 44.53 83 ARG A C 1
ATOM 668 O O . ARG A 1 83 ? -2.960 -2.322 -45.788 1.00 44.53 83 ARG A O 1
ATOM 675 N N . ASP A 1 84 ? -4.092 -1.677 -43.965 1.00 39.44 84 ASP A N 1
ATOM 676 C CA . ASP A 1 84 ? -5.066 -0.853 -44.678 1.00 39.44 84 ASP A CA 1
ATOM 677 C C . ASP A 1 84 ? -4.811 0.605 -44.299 1.00 39.44 84 ASP A C 1
ATOM 679 O O . ASP A 1 84 ? -4.918 1.011 -43.140 1.00 39.44 84 ASP A O 1
ATOM 683 N N . LYS A 1 85 ? -4.351 1.369 -45.287 1.00 49.25 85 LYS A N 1
ATOM 684 C CA . LYS A 1 85 ? -4.045 2.786 -45.142 1.00 49.25 85 LYS A CA 1
ATOM 685 C C . LYS A 1 85 ? -5.362 3.544 -45.166 1.00 49.25 85 LYS A C 1
ATOM 687 O O . LYS A 1 85 ? -5.990 3.665 -46.211 1.00 49.25 85 LYS A O 1
ATOM 692 N N . SER A 1 86 ? -5.725 4.152 -44.050 1.00 31.81 86 SER A N 1
ATOM 693 C CA . SER A 1 86 ? -6.593 5.326 -44.060 1.00 31.81 86 SER A CA 1
ATOM 694 C C . SER A 1 86 ? -6.079 6.332 -43.030 1.00 31.81 86 SER A C 1
ATOM 696 O O . SER A 1 86 ? -5.804 5.932 -41.898 1.00 31.81 86 SER A O 1
ATOM 698 N N . PRO A 1 87 ? -5.906 7.617 -43.391 1.00 42.00 87 PRO A N 1
ATOM 699 C CA . PRO A 1 87 ? -5.535 8.648 -42.431 1.00 42.00 87 PRO A CA 1
ATOM 700 C C . PRO A 1 87 ? -6.675 8.814 -41.425 1.00 42.00 87 PRO A C 1
ATOM 702 O O . PRO A 1 87 ? -7.773 9.232 -41.793 1.00 42.00 87 PRO A O 1
ATOM 705 N N . ILE A 1 88 ? -6.440 8.470 -40.161 1.00 41.59 88 ILE A N 1
ATOM 706 C CA . ILE A 1 88 ? -7.379 8.802 -39.091 1.00 41.59 88 ILE A CA 1
ATOM 707 C C . ILE A 1 88 ? -6.966 10.170 -38.554 1.00 41.59 88 ILE A C 1
ATOM 709 O O . ILE A 1 88 ? -6.008 10.300 -37.797 1.00 41.59 88 ILE A O 1
ATOM 713 N N . GLU A 1 89 ? -7.690 11.192 -39.004 1.00 32.81 89 GLU A N 1
ATOM 714 C CA . GLU A 1 89 ? -7.718 12.523 -38.398 1.00 32.81 89 GLU A CA 1
ATOM 715 C C . GLU A 1 89 ? -8.034 12.456 -36.891 1.00 32.81 89 GLU A C 1
ATOM 717 O O . GLU A 1 89 ? -8.731 11.536 -36.442 1.00 32.81 89 GLU A O 1
ATOM 722 N N . PRO A 1 90 ? -7.583 13.443 -36.092 1.00 39.72 90 PRO A N 1
ATOM 723 C CA . PRO A 1 90 ? -7.791 13.443 -34.652 1.00 39.72 90 PRO A CA 1
ATOM 724 C C . PRO A 1 90 ? -9.278 13.634 -34.337 1.00 39.72 90 PRO A C 1
ATOM 726 O O . PRO A 1 90 ? -9.818 14.739 -34.379 1.00 39.72 90 PRO A O 1
ATOM 729 N N . LYS A 1 91 ? -9.963 12.541 -33.989 1.00 37.91 91 LYS A N 1
ATOM 730 C CA . LYS A 1 91 ? -11.321 12.606 -33.448 1.00 37.91 91 LYS A CA 1
ATOM 731 C C . LYS A 1 91 ? -11.269 12.859 -31.950 1.00 37.91 91 LYS A C 1
ATOM 733 O O . LYS A 1 91 ? -11.213 11.951 -31.126 1.00 37.91 91 LYS A O 1
ATOM 738 N N . THR A 1 92 ? -11.341 14.144 -31.636 1.00 42.50 92 THR A N 1
ATOM 739 C CA . THR A 1 92 ? -11.872 14.696 -30.396 1.00 42.50 92 THR A CA 1
ATOM 740 C C . THR A 1 92 ? -13.185 14.009 -30.027 1.00 42.50 92 THR A C 1
ATOM 742 O O . THR A 1 92 ? -14.193 14.206 -30.698 1.00 42.50 92 THR A O 1
ATOM 745 N N . ALA A 1 93 ? -13.173 13.234 -28.945 1.00 36.59 93 ALA A N 1
ATOM 746 C CA . ALA A 1 93 ? -14.304 13.031 -28.038 1.00 36.59 93 ALA A CA 1
ATOM 747 C C . ALA A 1 93 ? -13.842 12.154 -26.867 1.00 36.59 93 ALA A C 1
ATOM 749 O O . ALA A 1 93 ? -14.136 10.963 -26.817 1.00 36.59 93 ALA A O 1
ATOM 750 N N . CYS A 1 94 ? -13.122 12.731 -25.901 1.00 26.33 94 CYS A N 1
ATOM 751 C CA . CYS A 1 94 ? -13.066 12.103 -24.587 1.00 26.33 94 CYS A CA 1
ATOM 752 C C . CYS A 1 94 ? -14.258 12.622 -23.788 1.00 26.33 94 CYS A C 1
ATOM 754 O O . CYS A 1 94 ? -14.383 13.823 -23.526 1.00 26.33 94 CYS A O 1
ATOM 756 N N . ALA A 1 95 ? -15.172 11.704 -23.484 1.00 31.62 95 ALA A N 1
ATOM 757 C CA . ALA A 1 95 ? -16.290 11.924 -22.592 1.00 31.62 95 ALA A CA 1
ATOM 758 C C . ALA A 1 95 ? -15.809 12.664 -21.340 1.00 31.62 95 ALA A C 1
ATOM 760 O O . ALA A 1 95 ? -14.820 12.281 -20.713 1.00 31.62 95 ALA A O 1
ATOM 761 N N . LYS A 1 96 ? -16.530 13.725 -20.970 1.00 33.69 96 LYS A N 1
ATOM 762 C CA . LYS A 1 96 ? -16.369 14.380 -19.675 1.00 33.69 96 LYS A CA 1
ATOM 763 C C . LYS A 1 96 ? -16.739 13.372 -18.589 1.00 33.69 96 LYS A C 1
ATOM 765 O O . LYS A 1 96 ? -17.871 13.345 -18.121 1.00 33.69 96 LYS A O 1
ATOM 770 N N . GLN A 1 97 ? -15.785 12.550 -18.168 1.00 35.03 97 GLN A N 1
ATOM 771 C CA . GLN A 1 97 ? -15.822 12.021 -16.820 1.00 35.03 97 GLN A CA 1
ATOM 772 C C . GLN A 1 97 ? -15.506 13.198 -15.913 1.00 35.03 97 GLN A C 1
ATOM 774 O O . GLN A 1 97 ? -14.363 13.640 -15.794 1.00 35.03 97 GLN A O 1
ATOM 779 N N . VAL A 1 98 ? -16.560 13.734 -15.307 1.00 32.62 98 VAL A N 1
ATOM 780 C CA . VAL A 1 98 ? -16.459 14.590 -14.133 1.00 32.62 98 VAL A CA 1
ATOM 781 C C . VAL A 1 98 ? -15.828 13.732 -13.036 1.00 32.62 98 VAL A C 1
ATOM 783 O O . VAL A 1 98 ? -16.515 13.111 -12.236 1.00 32.62 98 VAL A O 1
ATOM 786 N N . LYS A 1 99 ? -14.496 13.641 -13.028 1.00 35.38 99 LYS A N 1
ATOM 787 C CA . LYS A 1 99 ? -13.756 13.177 -11.862 1.00 35.38 99 LYS A CA 1
ATOM 788 C C . LYS A 1 99 ? -13.767 14.346 -10.900 1.00 35.38 99 LYS A C 1
ATOM 790 O O . LYS A 1 99 ? -12.984 15.286 -11.031 1.00 35.38 99 LYS A O 1
ATOM 795 N N . THR A 1 100 ? -14.710 14.315 -9.966 1.00 30.33 100 THR A N 1
ATOM 796 C CA . THR A 1 100 ? -14.634 15.087 -8.730 1.00 30.33 100 THR A CA 1
ATOM 797 C C . THR A 1 100 ? -13.227 14.926 -8.178 1.00 30.33 100 THR A C 1
ATOM 799 O O . THR A 1 100 ? -12.837 13.852 -7.728 1.00 30.33 100 THR A O 1
ATOM 802 N N .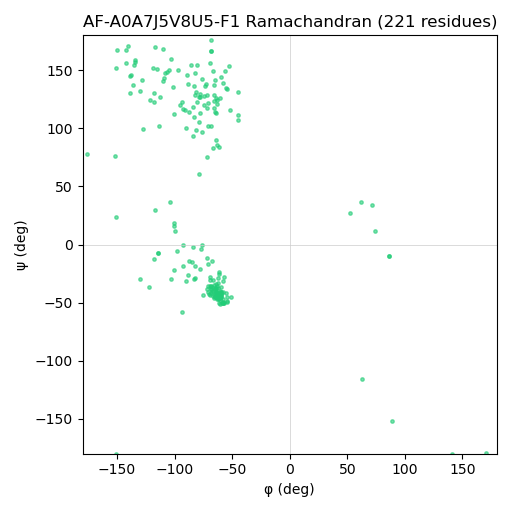 ARG A 1 101 ? -12.440 15.996 -8.291 1.00 32.09 101 ARG A N 1
ATOM 803 C CA . ARG A 1 101 ? -11.044 16.073 -7.876 1.00 32.09 101 ARG A CA 1
ATOM 804 C C . ARG A 1 101 ? -11.003 15.968 -6.354 1.00 32.09 101 ARG A C 1
ATOM 806 O O . ARG A 1 101 ? -10.998 16.979 -5.661 1.00 32.09 101 ARG A O 1
ATOM 813 N N . HIS A 1 102 ? -11.037 14.748 -5.824 1.00 38.00 102 HIS A N 1
ATOM 814 C CA . HIS A 1 102 ? -10.668 14.513 -4.438 1.00 38.00 102 HIS A CA 1
ATOM 815 C C . HIS A 1 102 ? -9.183 14.842 -4.344 1.00 38.00 102 HIS A C 1
ATOM 817 O O . HIS A 1 102 ? -8.353 14.302 -5.078 1.00 38.00 102 HIS A O 1
ATOM 823 N N . LYS A 1 103 ? -8.872 15.845 -3.530 1.00 41.19 103 LYS A N 1
ATOM 824 C CA . LYS A 1 103 ? -7.515 16.298 -3.258 1.00 41.19 103 LYS A CA 1
ATOM 825 C C . LYS A 1 103 ? -6.788 15.147 -2.554 1.00 41.19 103 LYS A C 1
ATOM 827 O O . LYS A 1 103 ? -6.875 15.044 -1.338 1.00 41.19 103 LYS A O 1
ATOM 832 N N . ARG A 1 104 ? -6.144 14.261 -3.324 1.00 55.69 104 ARG A N 1
ATOM 833 C CA . ARG A 1 104 ? -5.328 13.160 -2.791 1.00 55.69 104 ARG A CA 1
ATOM 834 C C . ARG A 1 104 ? -4.270 13.740 -1.857 1.00 55.69 104 ARG A C 1
ATOM 836 O O . ARG A 1 104 ? -3.657 14.762 -2.187 1.00 55.69 104 ARG A O 1
ATOM 843 N N . GLU A 1 105 ? -4.089 13.117 -0.697 1.00 64.50 105 GLU A N 1
ATOM 844 C CA . GLU A 1 105 ? -3.045 13.515 0.247 1.00 64.50 105 GLU A CA 1
ATOM 845 C C . GLU A 1 105 ? -1.660 13.486 -0.417 1.00 64.50 105 GLU A C 1
ATOM 847 O O . GLU A 1 105 ? -1.420 12.727 -1.365 1.00 64.50 105 GLU A O 1
ATOM 852 N N . ARG A 1 106 ? -0.760 14.364 0.049 1.00 75.06 106 ARG A N 1
ATOM 853 C CA . ARG A 1 106 ? 0.624 14.414 -0.444 1.00 75.06 106 ARG A CA 1
ATOM 854 C C . ARG A 1 106 ? 1.335 13.116 -0.078 1.00 75.06 106 ARG A C 1
ATOM 856 O O . ARG A 1 106 ? 1.129 12.597 1.014 1.00 75.06 106 ARG A O 1
ATOM 863 N N . GLU A 1 107 ? 2.173 12.634 -0.986 1.00 79.06 107 GLU A N 1
ATOM 864 C CA . GLU A 1 107 ? 2.921 11.395 -0.781 1.00 79.06 107 GLU A CA 1
ATOM 865 C C . GLU A 1 107 ? 3.928 11.532 0.362 1.00 79.06 107 GLU A C 1
ATOM 867 O O . GLU A 1 107 ? 4.610 12.554 0.477 1.00 79.06 107 GLU A O 1
ATOM 872 N N . GLN A 1 108 ? 4.003 10.496 1.198 1.00 79.12 108 GLN A N 1
ATOM 873 C CA . GLN A 1 108 ? 4.954 10.388 2.303 1.00 79.12 108 GLN A CA 1
ATOM 874 C C . GLN A 1 108 ? 5.931 9.246 1.992 1.00 79.12 108 GLN A C 1
ATOM 876 O O . GLN A 1 108 ? 5.546 8.088 2.147 1.00 79.12 108 GLN A O 1
ATOM 881 N N . PRO A 1 109 ? 7.166 9.542 1.536 1.00 75.81 109 PRO A N 1
ATOM 882 C CA . PRO A 1 109 ? 8.080 8.531 1.001 1.00 75.81 109 PRO A CA 1
ATOM 883 C C . PRO A 1 109 ? 8.354 7.363 1.950 1.00 75.81 109 PRO A C 1
ATOM 885 O O . PRO A 1 109 ? 8.327 6.222 1.510 1.00 75.81 109 PRO A O 1
ATOM 888 N N . ASP A 1 110 ? 8.544 7.631 3.244 1.00 74.75 110 ASP A N 1
ATOM 889 C CA . ASP A 1 110 ? 8.837 6.580 4.227 1.00 74.75 110 ASP A CA 1
ATOM 890 C C . ASP A 1 110 ? 7.641 5.635 4.437 1.00 74.75 110 ASP A C 1
ATOM 892 O O . ASP A 1 110 ? 7.816 4.424 4.560 1.00 74.75 110 ASP A O 1
ATOM 896 N N . ARG A 1 111 ? 6.410 6.170 4.396 1.00 84.69 111 ARG A N 1
ATOM 897 C CA . ARG A 1 111 ? 5.185 5.357 4.469 1.00 84.69 111 ARG A CA 1
ATOM 898 C C . ARG A 1 111 ? 4.971 4.545 3.201 1.00 84.69 111 ARG A C 1
ATOM 900 O O . ARG A 1 111 ? 4.579 3.390 3.281 1.00 84.69 111 ARG A O 1
ATOM 907 N N . GLU A 1 112 ? 5.228 5.139 2.038 1.00 83.44 112 GLU A N 1
ATOM 908 C CA . GLU A 1 112 ? 5.151 4.434 0.755 1.00 83.44 112 GLU A CA 1
ATOM 909 C C . GLU A 1 112 ? 6.176 3.294 0.698 1.00 83.44 112 GLU A C 1
ATOM 911 O O . GLU A 1 112 ? 5.811 2.188 0.317 1.00 83.44 112 GLU A O 1
ATOM 916 N N . ASP A 1 113 ? 7.419 3.515 1.146 1.00 76.12 113 ASP A N 1
ATOM 917 C CA . ASP A 1 113 ? 8.438 2.463 1.258 1.00 76.12 113 ASP A CA 1
ATOM 918 C C . ASP A 1 113 ? 7.947 1.330 2.177 1.00 76.12 113 ASP A C 1
ATOM 920 O O . ASP A 1 113 ? 7.967 0.166 1.775 1.00 76.12 113 ASP A O 1
ATOM 924 N N . ARG A 1 114 ? 7.440 1.648 3.373 1.00 84.62 114 ARG A N 1
ATOM 925 C CA . ARG A 1 114 ? 6.933 0.636 4.311 1.00 84.62 114 ARG A CA 1
ATOM 926 C C . ARG A 1 114 ? 5.741 -0.138 3.755 1.00 84.62 114 ARG A C 1
ATOM 928 O O . ARG A 1 114 ? 5.742 -1.364 3.777 1.00 84.62 114 ARG A O 1
ATOM 935 N N . ILE A 1 115 ? 4.755 0.547 3.179 1.00 87.06 115 ILE A N 1
ATOM 936 C CA . ILE A 1 115 ? 3.612 -0.106 2.526 1.00 87.06 115 ILE A CA 1
ATOM 937 C C . ILE A 1 115 ? 4.109 -1.096 1.474 1.00 87.06 115 ILE A C 1
ATOM 939 O O . ILE A 1 115 ? 3.657 -2.232 1.400 1.00 87.06 115 ILE A O 1
ATOM 943 N N . LEU A 1 116 ? 5.071 -0.678 0.671 1.00 81.31 116 LEU A N 1
ATOM 944 C CA . LEU A 1 116 ? 5.489 -1.387 -0.521 1.00 81.31 116 LEU A CA 1
ATOM 945 C C . LEU A 1 116 ? 6.474 -2.533 -0.271 1.00 81.31 116 LEU A C 1
ATOM 947 O O . LEU A 1 116 ? 6.507 -3.474 -1.064 1.00 81.31 116 LEU A O 1
ATOM 951 N N . TYR A 1 117 ? 7.286 -2.425 0.780 1.00 78.50 117 TYR A N 1
ATOM 952 C CA . TYR A 1 117 ? 8.345 -3.378 1.118 1.00 78.50 117 TYR A CA 1
ATOM 953 C C . TYR A 1 117 ? 8.111 -4.133 2.430 1.00 78.50 117 TYR A C 1
ATOM 955 O O . TYR A 1 117 ? 8.853 -5.074 2.697 1.00 78.50 117 TYR A O 1
ATOM 963 N N . GLU A 1 118 ? 7.086 -3.783 3.211 1.00 82.06 118 GLU A N 1
ATOM 964 C CA . GLU A 1 118 ? 6.691 -4.529 4.415 1.00 82.06 118 GLU A CA 1
ATOM 965 C C . GLU A 1 118 ? 5.236 -5.013 4.367 1.00 82.06 118 GLU A C 1
ATOM 967 O O . GLU A 1 118 ? 4.962 -6.119 4.824 1.00 82.06 118 GLU A O 1
ATOM 972 N N . ILE A 1 119 ? 4.304 -4.232 3.797 1.00 86.81 119 ILE A N 1
ATOM 973 C CA . ILE A 1 119 ? 2.863 -4.542 3.870 1.00 86.81 119 ILE A CA 1
ATOM 974 C C . ILE A 1 119 ? 2.375 -5.345 2.661 1.00 86.81 119 ILE A C 1
ATOM 976 O O . ILE A 1 119 ? 1.846 -6.438 2.817 1.00 86.81 119 ILE A O 1
ATOM 980 N N . VAL A 1 120 ? 2.535 -4.818 1.446 1.00 86.50 120 VAL A N 1
ATOM 981 C CA . VAL A 1 120 ? 2.059 -5.446 0.199 1.00 86.50 120 VAL A CA 1
ATOM 982 C C . VAL A 1 120 ? 3.202 -6.082 -0.596 1.00 86.50 120 VAL A C 1
ATOM 984 O O . VAL A 1 120 ? 3.234 -6.030 -1.827 1.00 86.50 120 VAL A O 1
ATOM 987 N N . VAL A 1 121 ? 4.166 -6.664 0.123 1.00 78.81 121 VAL A N 1
ATOM 988 C CA . VAL A 1 121 ? 5.328 -7.348 -0.461 1.00 78.81 121 VAL A CA 1
ATOM 989 C C . VAL A 1 121 ? 4.856 -8.500 -1.328 1.00 78.81 121 VAL A C 1
ATOM 991 O O . VAL A 1 121 ? 4.093 -9.344 -0.869 1.00 78.81 121 VAL A O 1
ATOM 994 N N . ASP A 1 122 ? 5.307 -8.517 -2.580 1.00 78.88 122 ASP A N 1
ATOM 995 C CA . ASP A 1 122 ? 4.978 -9.556 -3.558 1.00 78.88 122 ASP A CA 1
ATOM 996 C C . ASP A 1 122 ? 3.469 -9.820 -3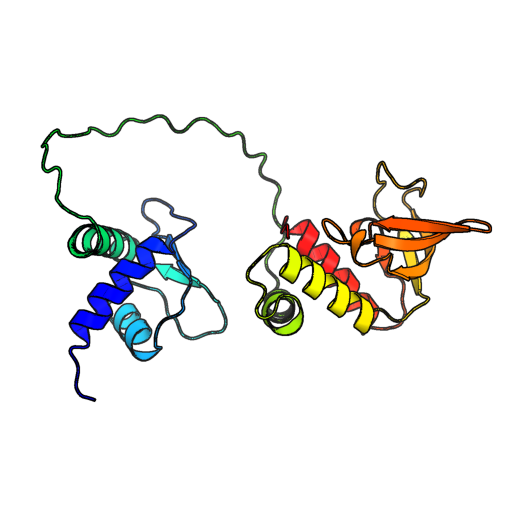.720 1.00 78.88 122 ASP A C 1
ATOM 998 O O . ASP A 1 122 ? 3.062 -10.915 -4.099 1.00 78.88 122 ASP A O 1
ATOM 1002 N N . ALA A 1 123 ? 2.626 -8.815 -3.460 1.00 80.19 123 ALA A N 1
ATOM 1003 C CA . ALA A 1 123 ? 1.195 -8.913 -3.703 1.00 80.19 123 ALA A CA 1
ATOM 1004 C C . ALA A 1 123 ? 0.887 -8.607 -5.181 1.00 80.19 123 ALA A C 1
ATOM 1006 O O . ALA A 1 123 ? 1.002 -7.467 -5.639 1.00 80.19 123 ALA A O 1
ATOM 1007 N N . TYR A 1 124 ? 0.497 -9.633 -5.932 1.00 76.31 124 TYR A N 1
ATOM 1008 C CA . TYR A 1 124 ? 0.166 -9.591 -7.357 1.00 76.31 124 TYR A CA 1
ATOM 1009 C C . TYR A 1 124 ? -1.326 -9.359 -7.621 1.00 76.31 124 TYR A C 1
ATOM 1011 O O . TYR A 1 124 ? -1.692 -8.977 -8.733 1.00 76.31 124 TYR A O 1
ATOM 1019 N N . ASN A 1 125 ? -2.188 -9.602 -6.632 1.00 83.88 125 ASN A N 1
ATOM 1020 C CA . ASN A 1 125 ? -3.633 -9.396 -6.729 1.00 83.88 125 ASN A CA 1
ATOM 1021 C C . ASN A 1 125 ? -4.241 -8.811 -5.444 1.00 83.88 125 ASN A C 1
ATOM 1023 O O . ASN A 1 125 ? -3.604 -8.747 -4.391 1.00 83.88 125 ASN A O 1
ATOM 1027 N N . ASP A 1 126 ? -5.509 -8.425 -5.535 1.00 87.81 126 ASP A N 1
ATOM 1028 C CA . ASP A 1 126 ? -6.234 -7.733 -4.472 1.00 87.81 126 ASP A CA 1
ATOM 1029 C C . ASP A 1 126 ? -6.367 -8.568 -3.194 1.00 87.81 126 ASP A C 1
ATOM 1031 O O . ASP A 1 126 ? -6.298 -8.050 -2.080 1.00 87.81 126 ASP A O 1
ATOM 1035 N N . THR A 1 127 ? -6.476 -9.891 -3.329 1.00 83.69 127 THR A N 1
ATOM 1036 C CA . THR A 1 127 ? -6.525 -10.798 -2.175 1.00 83.69 127 THR A CA 1
ATOM 1037 C C . THR A 1 127 ? -5.206 -10.779 -1.413 1.00 83.69 127 THR A C 1
ATOM 1039 O O . THR A 1 127 ? -5.202 -10.641 -0.193 1.00 83.69 127 THR A O 1
ATOM 1042 N N . GLU A 1 128 ? -4.078 -10.855 -2.115 1.00 85.81 128 GLU A N 1
ATOM 1043 C CA . GLU A 1 128 ? -2.750 -10.792 -1.500 1.00 85.81 128 GLU A CA 1
ATOM 1044 C C . GLU A 1 128 ? -2.498 -9.426 -0.853 1.00 85.81 128 GLU A C 1
ATOM 1046 O O . GLU A 1 128 ? -1.956 -9.363 0.249 1.00 85.81 128 GLU A O 1
ATOM 1051 N N . ARG A 1 129 ? -2.966 -8.335 -1.476 1.00 89.06 129 ARG A N 1
ATOM 1052 C CA . ARG A 1 129 ? -2.875 -6.980 -0.905 1.00 89.06 129 ARG A CA 1
ATOM 1053 C C . ARG A 1 129 ? -3.701 -6.856 0.374 1.00 89.06 129 ARG A C 1
ATOM 1055 O O . ARG A 1 129 ? -3.200 -6.315 1.361 1.00 89.06 129 ARG A O 1
ATOM 1062 N N . ALA A 1 130 ? -4.925 -7.383 0.381 1.00 91.06 130 ALA A N 1
ATOM 1063 C CA . ALA A 1 130 ? -5.774 -7.423 1.570 1.00 91.06 130 ALA A CA 1
ATOM 1064 C C . ALA A 1 130 ? -5.126 -8.239 2.699 1.00 91.06 130 ALA A C 1
ATOM 1066 O O . ALA A 1 130 ? -5.112 -7.802 3.850 1.00 91.06 130 ALA A O 1
ATOM 1067 N N . MET A 1 131 ? -4.532 -9.393 2.377 1.00 90.31 131 MET A N 1
ATOM 1068 C CA . MET A 1 131 ? -3.842 -10.240 3.358 1.00 90.31 131 MET A CA 1
ATOM 1069 C C . MET A 1 131 ? -2.571 -9.598 3.904 1.00 90.31 131 MET A C 1
ATOM 1071 O O . MET A 1 131 ? -2.347 -9.650 5.112 1.00 90.31 131 MET A O 1
ATOM 1075 N N . GLY A 1 132 ? -1.786 -8.929 3.061 1.00 93.44 132 GLY A N 1
ATOM 1076 C CA . GLY A 1 132 ? -0.620 -8.161 3.491 1.00 93.44 132 GLY A CA 1
ATOM 1077 C C . GLY A 1 132 ? -0.985 -7.094 4.524 1.00 93.44 132 GLY A C 1
ATOM 1078 O O . GLY A 1 132 ? -0.437 -7.068 5.627 1.00 93.44 132 GLY A O 1
ATOM 1079 N N . TRP A 1 133 ? -2.009 -6.286 4.223 1.00 95.62 133 TRP A N 1
ATOM 1080 C CA . TRP A 1 133 ? -2.553 -5.307 5.169 1.00 95.62 133 TRP A CA 1
ATOM 1081 C C . TRP A 1 133 ? -3.075 -5.946 6.451 1.00 95.62 133 TRP A C 1
ATOM 1083 O O . TRP A 1 133 ? -2.780 -5.459 7.543 1.00 95.62 133 TRP A O 1
ATOM 1093 N N . TYR A 1 134 ? -3.835 -7.035 6.333 1.00 94.56 134 TYR A N 1
ATOM 1094 C CA . TYR A 1 134 ? -4.396 -7.722 7.487 1.00 94.56 134 TYR A CA 1
ATOM 1095 C C . TYR A 1 134 ? -3.300 -8.200 8.444 1.00 94.56 134 TYR A C 1
ATOM 1097 O O . TYR A 1 134 ? -3.367 -7.915 9.640 1.00 94.56 134 TYR A O 1
ATOM 1105 N N . TYR A 1 135 ? -2.283 -8.898 7.935 1.00 93.19 135 TYR A N 1
ATOM 1106 C CA . TYR A 1 135 ? -1.228 -9.457 8.777 1.00 93.19 135 TYR A CA 1
ATOM 1107 C C . TYR A 1 135 ? -0.290 -8.392 9.337 1.00 93.19 135 TYR A C 1
ATOM 1109 O O . TYR A 1 135 ? 0.047 -8.475 10.515 1.00 93.19 135 TYR A O 1
ATOM 1117 N N . TYR A 1 136 ? 0.055 -7.363 8.559 1.00 95.31 136 TYR A N 1
ATOM 1118 C CA . TYR A 1 136 ? 0.836 -6.233 9.063 1.00 95.31 136 TYR A CA 1
ATOM 1119 C C . TYR A 1 136 ? 0.140 -5.550 10.246 1.00 95.31 136 TYR A C 1
ATOM 1121 O O . TYR A 1 136 ? 0.728 -5.377 11.313 1.00 95.31 136 TYR A O 1
ATOM 1129 N N . LEU A 1 137 ? -1.145 -5.213 10.092 1.00 95.94 137 LEU A N 1
ATOM 1130 C CA . LEU A 1 137 ? -1.916 -4.571 11.155 1.00 95.94 137 LEU A CA 1
ATOM 1131 C C . LEU A 1 137 ? -2.070 -5.495 12.367 1.00 95.94 137 LEU A C 1
ATOM 1133 O O . LEU A 1 137 ? -1.948 -5.041 13.502 1.00 95.94 137 LEU A O 1
ATOM 1137 N N . LYS A 1 138 ? -2.309 -6.790 12.144 1.00 93.69 138 LYS A N 1
ATOM 1138 C CA . LYS A 1 138 ? -2.450 -7.783 13.216 1.00 93.69 138 LYS A CA 1
ATOM 1139 C C . LYS A 1 138 ? -1.179 -7.941 14.044 1.00 93.69 138 LYS A C 1
ATOM 1141 O O . LYS A 1 138 ? -1.288 -8.151 15.247 1.00 93.69 138 LYS A O 1
ATOM 1146 N N . ASP A 1 139 ? -0.016 -7.864 13.407 1.00 93.88 139 ASP A N 1
ATOM 1147 C CA . ASP A 1 139 ? 1.287 -7.973 14.065 1.00 93.88 139 ASP A CA 1
ATOM 1148 C C . ASP A 1 139 ? 1.651 -6.689 14.827 1.00 93.88 139 ASP A C 1
ATOM 1150 O O . ASP A 1 139 ? 2.083 -6.746 15.976 1.00 93.88 139 ASP A O 1
ATOM 1154 N N . LYS A 1 140 ? 1.409 -5.517 14.221 1.00 93.56 140 LYS A N 1
ATOM 1155 C CA . LYS A 1 140 ? 1.817 -4.217 14.779 1.00 93.56 140 LYS A CA 1
ATOM 1156 C C . LYS A 1 140 ? 0.857 -3.626 15.805 1.00 93.56 140 LYS A C 1
ATOM 1158 O O . LYS A 1 140 ? 1.283 -2.880 16.687 1.00 93.56 140 LYS A O 1
ATOM 1163 N N . MET A 1 141 ? -0.443 -3.907 15.709 1.00 93.94 141 MET A N 1
ATOM 1164 C CA . MET A 1 141 ? -1.412 -3.351 16.651 1.00 93.94 141 MET A CA 1
ATOM 1165 C C . MET A 1 141 ? -1.391 -4.116 17.974 1.00 93.94 141 MET A C 1
ATOM 1167 O O . MET A 1 141 ? -1.966 -5.198 18.100 1.00 93.94 141 MET A O 1
ATOM 1171 N N . GLN A 1 142 ? -0.812 -3.500 19.001 1.00 93.31 142 GLN A N 1
ATOM 1172 C CA . GLN A 1 142 ? -0.907 -4.009 20.365 1.00 93.31 142 GLN A CA 1
ATOM 1173 C C . GLN A 1 142 ? -2.325 -3.832 20.908 1.00 93.31 142 GLN A C 1
ATOM 1175 O O . GLN A 1 142 ? -2.853 -2.720 20.969 1.00 93.31 142 GLN A O 1
ATOM 1180 N N . MET A 1 143 ? -2.936 -4.951 21.295 1.00 91.56 143 MET A N 1
ATOM 1181 C CA . MET A 1 143 ? -4.306 -5.018 21.793 1.00 91.56 143 MET A CA 1
ATOM 1182 C C . MET A 1 143 ? -4.333 -5.304 23.302 1.00 91.56 143 MET A C 1
ATOM 1184 O O . MET A 1 143 ? -3.516 -6.088 23.788 1.00 91.56 143 MET A O 1
ATOM 1188 N N . PRO A 1 144 ? -5.330 -4.783 24.038 1.00 95.75 144 PRO A N 1
ATOM 1189 C CA . PRO A 1 144 ? -6.327 -3.809 23.595 1.00 95.75 144 PRO A CA 1
ATOM 1190 C C . PRO A 1 144 ? -5.775 -2.373 23.603 1.00 95.75 144 PRO A C 1
ATOM 1192 O O . PRO A 1 144 ? -4.914 -2.047 24.415 1.00 95.75 144 PRO A O 1
ATOM 1195 N N . PHE A 1 145 ? -6.338 -1.486 22.778 1.00 96.31 145 PHE A N 1
ATOM 1196 C CA . PHE A 1 145 ? -6.019 -0.052 22.810 1.00 96.31 145 PHE A CA 1
ATOM 1197 C C . PHE A 1 145 ? -7.277 0.823 22.751 1.00 96.31 145 PHE A C 1
ATOM 1199 O O . PHE A 1 145 ? -8.340 0.394 22.295 1.00 96.31 145 PHE A O 1
ATOM 1206 N N . THR A 1 146 ? -7.170 2.056 23.242 1.00 96.69 146 THR A N 1
ATOM 1207 C CA . THR A 1 146 ? -8.263 3.036 23.186 1.00 96.69 146 THR A CA 1
ATOM 1208 C C . THR A 1 146 ? -8.271 3.720 21.826 1.00 96.69 146 THR A C 1
ATOM 1210 O O . THR A 1 146 ? -7.228 4.125 21.317 1.00 96.69 146 THR A O 1
ATOM 1213 N N . ALA A 1 147 ? -9.451 3.877 21.238 1.00 96.25 147 ALA A N 1
ATOM 1214 C CA . ALA A 1 147 ? -9.634 4.593 19.987 1.00 96.25 147 ALA A CA 1
ATOM 1215 C C . ALA A 1 147 ? -10.835 5.532 20.067 1.00 96.25 147 ALA A C 1
ATOM 1217 O O . ALA A 1 147 ? -11.779 5.302 20.826 1.00 96.25 147 ALA A O 1
ATOM 1218 N N . ARG A 1 148 ? -10.817 6.588 19.257 1.00 96.38 148 ARG A N 1
ATOM 1219 C CA . ARG A 1 148 ? -11.900 7.568 19.171 1.00 96.38 148 ARG A CA 1
ATOM 1220 C C . ARG A 1 148 ? -12.498 7.571 17.778 1.00 96.38 148 ARG A C 1
ATOM 1222 O O . ARG A 1 148 ? -11.786 7.703 16.795 1.00 96.38 148 ARG A O 1
ATOM 1229 N N . CYS A 1 149 ? -13.816 7.497 17.677 1.00 93.75 149 CYS A N 1
ATOM 1230 C CA . CYS A 1 149 ? -14.504 7.571 16.395 1.00 93.75 149 CYS A CA 1
ATOM 1231 C C . CYS A 1 149 ? -14.285 8.949 15.735 1.00 93.75 149 CYS A C 1
ATOM 1233 O O . CYS A 1 149 ? -14.759 9.963 16.251 1.00 93.75 149 CYS A O 1
ATOM 1235 N N . ARG A 1 150 ? -13.575 9.012 14.602 1.00 90.62 150 ARG A N 1
ATOM 1236 C CA . ARG A 1 150 ? -13.259 10.262 13.876 1.00 90.62 150 ARG A CA 1
ATOM 1237 C C . ARG A 1 150 ? -14.309 10.644 12.838 1.00 90.62 150 ARG A C 1
ATOM 1239 O O . ARG A 1 150 ? -14.533 11.825 12.592 1.00 90.62 150 ARG A O 1
ATOM 1246 N N . ILE A 1 151 ? -14.970 9.657 12.238 1.00 90.38 151 ILE A N 1
ATOM 1247 C CA . ILE A 1 151 ? -15.998 9.838 11.207 1.00 90.38 151 ILE A CA 1
ATOM 1248 C C . ILE A 1 151 ? -17.140 8.863 11.466 1.00 90.38 151 ILE A C 1
ATOM 1250 O O . ILE A 1 151 ? -16.918 7.751 11.928 1.00 90.38 151 ILE A O 1
ATOM 1254 N N . SER A 1 152 ? -18.371 9.281 11.185 1.00 88.31 152 SER A N 1
ATOM 1255 C CA . SER A 1 152 ? -19.516 8.372 11.241 1.00 88.31 152 SER A CA 1
ATOM 1256 C C . SER A 1 152 ? -19.514 7.458 10.016 1.00 88.31 152 SER A C 1
ATOM 1258 O O . SER A 1 152 ? -19.193 7.903 8.913 1.00 88.31 152 SER A O 1
ATOM 1260 N N . HIS A 1 153 ? -19.891 6.194 10.204 1.00 88.00 153 HIS A N 1
ATOM 1261 C CA . HIS A 1 153 ? -19.997 5.210 9.131 1.00 88.00 153 HIS A CA 1
ATOM 1262 C C . HIS A 1 153 ? -21.374 4.542 9.164 1.00 88.00 153 HIS A C 1
ATOM 1264 O O . HIS A 1 153 ? -21.884 4.226 10.232 1.00 88.00 153 HIS A O 1
ATOM 1270 N N . SER A 1 154 ? -21.970 4.270 8.001 1.00 86.19 154 SER A N 1
ATOM 1271 C CA . SER A 1 154 ? -23.334 3.717 7.878 1.00 86.19 154 SER A CA 1
ATOM 1272 C C . SER A 1 154 ? -23.553 2.373 8.588 1.00 86.19 154 SER A C 1
ATOM 1274 O O . SER A 1 154 ? -24.650 2.101 9.063 1.00 86.19 154 SER A O 1
ATOM 1276 N N . ILE A 1 155 ? -22.511 1.544 8.674 1.00 85.38 155 ILE A N 1
ATOM 1277 C CA . ILE A 1 155 ? -22.525 0.219 9.311 1.00 85.38 155 ILE A CA 1
ATOM 1278 C C . ILE A 1 155 ? -22.106 0.262 10.788 1.00 85.38 155 ILE A C 1
ATOM 1280 O O . ILE A 1 155 ? -22.062 -0.771 11.447 1.00 85.38 155 ILE A O 1
ATOM 1284 N N . SER A 1 156 ? -21.782 1.449 11.309 1.00 89.19 156 SER A N 1
ATOM 1285 C CA . SER A 1 156 ? -21.301 1.660 12.670 1.00 89.19 156 SER A CA 1
ATOM 1286 C C . SER A 1 156 ? -22.278 2.549 13.448 1.00 89.19 156 SER A C 1
ATOM 1288 O O . SER A 1 156 ? -22.524 3.688 13.056 1.00 89.19 156 SER A O 1
ATOM 1290 N N . PRO A 1 157 ? -22.814 2.094 14.592 1.00 91.31 157 PRO A N 1
ATOM 1291 C CA . PRO A 1 157 ? -23.659 2.899 15.467 1.00 91.31 157 PRO A CA 1
ATOM 1292 C C . PRO A 1 157 ? -22.856 3.910 16.307 1.00 91.31 157 PRO A C 1
ATOM 1294 O O . PRO A 1 157 ? -23.442 4.624 17.124 1.00 91.31 157 PRO A O 1
ATOM 1297 N N . LEU A 1 158 ? -21.524 3.953 16.168 1.00 91.88 158 LEU A N 1
ATOM 1298 C CA . LEU A 1 158 ? -20.666 4.859 16.927 1.00 91.88 158 LEU A CA 1
ATOM 1299 C C . LEU A 1 158 ? -20.820 6.301 16.443 1.00 91.88 158 LEU A C 1
ATOM 1301 O O . LEU A 1 158 ? -20.851 6.586 15.245 1.00 91.88 158 LEU A O 1
ATOM 1305 N N . LYS A 1 159 ? -20.868 7.229 17.399 1.00 91.75 159 LYS A N 1
ATOM 1306 C CA . LYS A 1 159 ? -20.929 8.664 17.109 1.00 91.75 159 LYS A CA 1
ATOM 1307 C C . LYS A 1 159 ? -19.525 9.243 17.005 1.00 91.75 159 LYS A C 1
ATOM 1309 O O . LYS A 1 159 ? -18.635 8.842 17.748 1.00 91.75 159 LYS A O 1
ATOM 1314 N N . THR A 1 160 ? -19.339 10.230 16.136 1.00 93.38 160 THR A N 1
ATOM 1315 C CA . THR A 1 160 ? -18.085 10.989 16.067 1.00 93.38 160 THR A CA 1
ATOM 1316 C C . THR A 1 160 ? -17.729 11.573 17.438 1.00 93.38 160 THR A C 1
ATOM 1318 O O . THR A 1 160 ? -18.587 12.120 18.129 1.00 93.38 160 THR A O 1
ATOM 1321 N N . GLY A 1 161 ? -16.469 11.427 17.837 1.00 92.00 161 GLY A N 1
ATOM 1322 C CA . GLY A 1 161 ? -15.941 11.794 19.149 1.00 92.00 161 GLY A CA 1
ATOM 1323 C C . GLY A 1 161 ? -16.095 10.718 20.228 1.00 92.00 161 GLY A C 1
ATOM 1324 O O . GLY A 1 161 ? -15.502 10.863 21.290 1.00 92.00 161 GLY A O 1
ATOM 1325 N N . GLN A 1 162 ? -16.848 9.640 19.985 1.00 93.19 162 GLN A N 1
ATOM 1326 C CA . GLN A 1 162 ? -17.028 8.569 20.965 1.00 93.19 162 GLN A CA 1
ATOM 1327 C C . GLN A 1 162 ? -15.755 7.731 21.118 1.00 93.19 162 GLN A C 1
ATOM 1329 O O . GLN A 1 162 ? -15.230 7.216 20.130 1.00 93.19 162 GLN A O 1
ATOM 1334 N N . GLU A 1 163 ? -15.303 7.551 22.357 1.00 96.19 163 GLU A N 1
ATOM 1335 C CA . GLU A 1 163 ? -14.181 6.674 22.693 1.00 96.19 163 GLU A CA 1
ATOM 1336 C C . GLU A 1 163 ? -14.652 5.242 22.958 1.00 96.19 163 GLU A C 1
ATOM 1338 O O . GLU A 1 163 ? -15.687 5.003 23.590 1.00 96.19 163 GLU A O 1
ATOM 1343 N N . VAL A 1 164 ? -13.891 4.281 22.444 1.00 95.62 164 VAL A N 1
ATOM 1344 C CA . VAL A 1 164 ? -14.149 2.845 22.547 1.00 95.62 164 VAL A CA 1
ATOM 1345 C C . VAL A 1 164 ? -12.837 2.089 22.724 1.00 95.62 164 VAL A C 1
ATOM 1347 O O . VAL A 1 164 ? -11.769 2.558 22.337 1.00 95.62 164 VAL A O 1
ATOM 1350 N N . GLN A 1 165 ? -12.919 0.893 23.301 1.00 96.62 165 GLN A N 1
ATOM 1351 C CA . GLN A 1 165 ? -11.767 0.007 23.439 1.00 96.62 165 GLN A CA 1
ATOM 1352 C C . GLN A 1 165 ? -11.748 -0.991 22.283 1.00 96.62 165 GLN A C 1
ATOM 1354 O O . GLN A 1 165 ? -12.698 -1.764 22.121 1.00 96.62 165 GLN A O 1
ATOM 1359 N N . VAL A 1 166 ? -10.676 -0.971 21.495 1.00 96.94 166 VAL A N 1
ATOM 1360 C CA . VAL A 1 166 ? -10.400 -1.953 20.446 1.00 96.94 166 VAL A CA 1
ATOM 1361 C C . VAL A 1 166 ? -9.801 -3.189 21.104 1.00 96.94 166 VAL A C 1
ATOM 1363 O O . VAL A 1 166 ? -8.808 -3.104 21.820 1.00 96.94 166 VAL A O 1
ATOM 1366 N N . MET A 1 167 ? -10.439 -4.336 20.897 1.00 95.94 167 MET A N 1
ATOM 1367 C CA . MET A 1 167 ? -10.096 -5.608 21.538 1.00 95.94 167 MET A CA 1
ATOM 1368 C C . MET A 1 167 ? -9.293 -6.536 20.623 1.00 95.94 167 MET A C 1
ATOM 1370 O O . MET A 1 167 ? -8.644 -7.458 21.108 1.00 95.94 167 MET A O 1
ATOM 1374 N N . GLY A 1 168 ? -9.380 -6.339 19.309 1.00 94.88 168 GLY A N 1
ATOM 1375 C CA . GLY A 1 168 ? -8.738 -7.194 18.318 1.00 94.88 168 GLY A CA 1
ATOM 1376 C C . GLY A 1 168 ? -9.199 -6.873 16.903 1.00 94.88 168 GLY A C 1
ATOM 1377 O O . GLY A 1 168 ? -10.033 -5.994 16.695 1.00 94.88 168 GLY A O 1
ATOM 1378 N N . MET A 1 169 ? -8.674 -7.607 15.928 1.00 96.12 169 MET A N 1
ATOM 1379 C CA . MET A 1 169 ? -9.147 -7.544 14.545 1.00 96.12 169 MET A CA 1
ATOM 1380 C C . MET A 1 169 ? -10.340 -8.472 14.317 1.00 96.12 169 MET A C 1
ATOM 1382 O O . MET A 1 169 ? -10.506 -9.478 15.013 1.00 96.12 169 MET A O 1
ATOM 1386 N N . ALA A 1 170 ? -11.166 -8.136 13.328 1.00 96.00 170 ALA A N 1
ATOM 1387 C CA . ALA A 1 170 ? -12.172 -9.050 12.805 1.00 96.00 170 ALA A CA 1
ATOM 1388 C C . ALA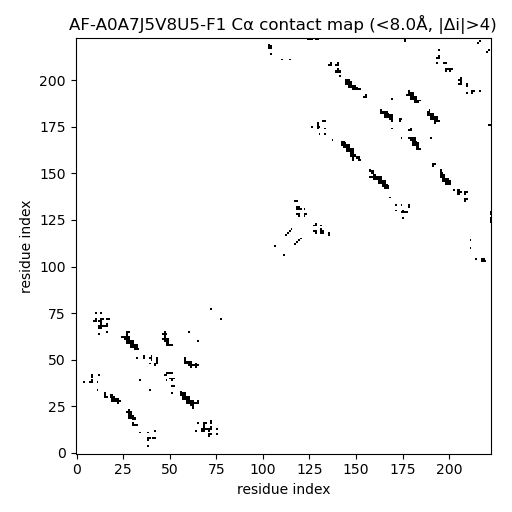 A 1 170 ? -11.513 -10.230 12.064 1.00 96.00 170 ALA A C 1
ATOM 1390 O O . ALA A 1 170 ? -10.288 -10.306 11.915 1.00 96.00 170 ALA A O 1
ATOM 1391 N N . LYS A 1 171 ? -12.324 -11.189 11.608 1.00 94.56 171 LYS A N 1
ATOM 1392 C CA . LYS A 1 171 ? -11.814 -12.343 10.854 1.00 94.56 171 LYS A CA 1
ATOM 1393 C C . LYS A 1 171 ? -11.247 -11.903 9.504 1.00 94.56 171 LYS A C 1
ATOM 1395 O O . LYS A 1 171 ? -11.764 -10.981 8.882 1.00 94.56 171 LYS A O 1
ATOM 1400 N N . GLU A 1 172 ? -10.240 -12.629 9.028 1.00 91.62 172 GLU A N 1
ATOM 1401 C CA . GLU A 1 172 ? -9.583 -12.405 7.728 1.00 91.62 172 GLU A CA 1
ATOM 1402 C C . GLU A 1 172 ? -10.592 -12.306 6.579 1.00 91.62 172 GLU A C 1
ATOM 1404 O O . GLU A 1 172 ? -10.562 -11.360 5.800 1.00 91.62 172 GLU A O 1
ATOM 1409 N N . SER A 1 173 ? -11.574 -13.212 6.549 1.00 90.69 173 SER A N 1
ATOM 1410 C CA . SER A 1 173 ? -12.628 -13.237 5.529 1.00 90.69 173 SER A CA 1
ATOM 1411 C C . SER A 1 173 ? -13.509 -11.984 5.502 1.00 90.69 173 SER A C 1
ATOM 1413 O O . SER A 1 173 ? -14.107 -11.683 4.475 1.00 90.69 173 SER A O 1
ATOM 1415 N N . GLU A 1 174 ? -13.630 -11.274 6.626 1.00 90.69 174 GLU A N 1
ATOM 1416 C CA . GLU A 1 174 ? -14.405 -10.030 6.730 1.00 90.69 174 GLU A CA 1
ATOM 1417 C C . GLU A 1 174 ? -13.573 -8.813 6.294 1.00 90.69 174 GLU A C 1
ATOM 1419 O O . GLU A 1 174 ? -14.138 -7.763 6.008 1.00 90.69 174 GLU A O 1
ATOM 1424 N N . CYS A 1 175 ? -12.245 -8.960 6.194 1.00 91.06 175 CYS A N 1
ATOM 1425 C CA . CYS A 1 175 ? -11.311 -7.873 5.899 1.00 91.06 175 CYS A CA 1
ATOM 1426 C C . CYS A 1 175 ? -10.836 -7.830 4.434 1.00 91.06 175 CYS A C 1
ATOM 1428 O O . CYS A 1 175 ? -9.858 -7.161 4.117 1.00 91.06 175 CYS A O 1
ATOM 1430 N N . MET A 1 176 ? -11.522 -8.535 3.529 1.00 86.75 176 MET A N 1
ATOM 1431 C CA . MET A 1 176 ? -11.132 -8.662 2.115 1.00 86.75 176 MET A CA 1
ATOM 1432 C C . MET A 1 176 ? -11.332 -7.387 1.278 1.00 86.75 176 MET A C 1
ATOM 1434 O O . MET A 1 176 ? -10.885 -7.331 0.137 1.00 86.75 176 MET A O 1
ATOM 1438 N N . SER A 1 177 ? -12.029 -6.379 1.806 1.00 83.81 177 SER A N 1
ATOM 1439 C CA . SER A 1 177 ? -12.305 -5.112 1.101 1.00 83.81 177 SER A CA 1
ATOM 1440 C C . SER A 1 177 ? -11.974 -3.874 1.934 1.00 83.81 177 SER A C 1
ATOM 1442 O O . SER A 1 177 ? -11.595 -2.846 1.388 1.00 83.81 177 SER A O 1
ATOM 1444 N N . GLU A 1 178 ? -12.080 -3.975 3.256 1.00 90.94 178 GLU A N 1
ATOM 1445 C CA . GLU A 1 178 ? -11.671 -2.951 4.215 1.00 90.94 178 GLU A CA 1
ATOM 1446 C C . GLU A 1 178 ? -11.267 -3.649 5.515 1.00 90.94 178 GLU A C 1
ATOM 1448 O O . GLU A 1 178 ? -11.787 -4.718 5.822 1.00 90.94 178 GLU A O 1
ATOM 1453 N N . VAL A 1 179 ? -10.372 -3.063 6.308 1.00 94.69 179 VAL A N 1
ATOM 1454 C CA . VAL A 1 179 ? -9.987 -3.632 7.603 1.00 94.69 179 VAL A CA 1
ATOM 1455 C C . VAL A 1 179 ? -11.036 -3.328 8.669 1.00 94.69 179 VAL A C 1
ATOM 1457 O O . VAL A 1 179 ? -11.344 -2.165 8.940 1.00 94.69 179 VAL A O 1
ATOM 1460 N N . PHE A 1 180 ? -11.510 -4.370 9.353 1.00 96.50 180 PHE A N 1
ATOM 1461 C CA . PHE A 1 180 ? -12.421 -4.263 10.490 1.00 96.50 180 PHE A CA 1
ATOM 1462 C C . PHE A 1 180 ? -11.732 -4.633 11.804 1.00 96.50 180 PHE A C 1
ATOM 1464 O O . PHE A 1 180 ? -10.981 -5.607 11.896 1.00 96.50 180 PHE A O 1
ATOM 1471 N N . VAL A 1 181 ? -12.048 -3.883 12.857 1.00 96.69 181 VAL A N 1
ATOM 1472 C CA . VAL A 1 181 ? -11.626 -4.166 14.230 1.00 96.69 181 VAL A CA 1
ATOM 1473 C C . VAL A 1 181 ? -12.831 -4.394 15.134 1.00 96.69 181 VAL A C 1
ATOM 1475 O O . VAL A 1 181 ? -13.923 -3.886 14.893 1.00 96.69 181 VAL A O 1
ATOM 1478 N N . LEU A 1 182 ? -12.640 -5.190 16.179 1.00 96.88 182 LEU A N 1
ATOM 1479 C CA . LEU A 1 182 ? -13.652 -5.507 17.175 1.00 96.88 182 LEU A CA 1
ATOM 1480 C C . LEU A 1 182 ? -13.535 -4.527 18.336 1.00 96.88 182 LEU A C 1
ATOM 1482 O O . LEU A 1 182 ? -12.537 -4.528 19.056 1.00 96.88 182 LEU A O 1
ATOM 1486 N N . VAL A 1 183 ? -14.571 -3.726 18.557 1.00 96.50 183 VAL A N 1
ATOM 1487 C CA . VAL A 1 183 ? -14.650 -2.810 19.699 1.00 96.5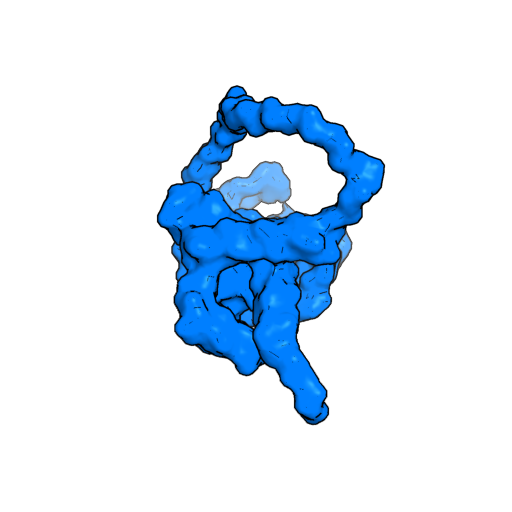0 183 VAL A CA 1
ATOM 1488 C C . VAL A 1 183 ? -15.608 -3.321 20.757 1.00 96.50 183 VAL A C 1
ATOM 1490 O O . VAL A 1 183 ? -16.601 -3.991 20.463 1.00 96.50 183 VAL A O 1
ATOM 1493 N N . LYS A 1 184 ? -15.334 -2.977 22.012 1.00 95.38 184 LYS A N 1
ATOM 1494 C CA . LYS A 1 184 ? -16.244 -3.240 23.125 1.00 95.38 184 LYS A CA 1
ATOM 1495 C C . LYS A 1 184 ? -17.454 -2.305 23.044 1.00 95.38 184 LYS A C 1
ATOM 1497 O O . LYS A 1 184 ? -17.311 -1.091 23.172 1.00 95.38 184 LYS A O 1
ATOM 1502 N N . TYR A 1 185 ? -18.650 -2.869 22.885 1.00 92.56 185 TYR A N 1
ATOM 1503 C CA . TYR A 1 185 ? -19.912 -2.131 22.835 1.00 92.56 185 TYR A CA 1
ATOM 1504 C C . TYR A 1 185 ? -20.911 -2.715 23.843 1.00 92.56 185 TYR A C 1
ATOM 1506 O O . TYR A 1 185 ? -21.547 -3.746 23.616 1.00 92.56 185 TYR A O 1
ATOM 1514 N N . GLY A 1 186 ? -21.027 -2.071 25.006 1.00 88.19 186 GLY A N 1
ATOM 1515 C CA . GLY A 1 186 ? -21.837 -2.585 26.112 1.00 88.19 186 GLY A CA 1
ATOM 1516 C C . GLY A 1 186 ? -21.309 -3.928 26.629 1.00 88.19 186 GLY A C 1
ATOM 1517 O O . GLY A 1 186 ? -20.204 -3.995 27.167 1.00 88.19 186 GLY A O 1
ATOM 1518 N N . LYS A 1 187 ? -22.112 -4.993 26.486 1.00 89.00 187 LYS A N 1
ATOM 1519 C CA . LYS A 1 187 ? -21.752 -6.372 26.878 1.00 89.00 187 LYS A CA 1
ATOM 1520 C C . LYS A 1 187 ? -21.250 -7.234 25.714 1.00 89.00 187 LYS A C 1
ATOM 1522 O O . LYS A 1 187 ? -20.854 -8.372 25.946 1.00 89.00 187 LYS A O 1
ATOM 1527 N N . THR A 1 188 ? -21.288 -6.722 24.488 1.00 92.44 188 THR A N 1
ATOM 1528 C CA . THR A 1 188 ? -20.906 -7.448 23.270 1.00 92.44 188 THR A CA 1
ATOM 1529 C C . THR A 1 188 ? -19.710 -6.783 22.596 1.00 92.44 188 THR A C 1
ATOM 1531 O O . THR A 1 188 ? -19.305 -5.675 22.952 1.00 92.44 188 THR A O 1
ATOM 1534 N N . THR A 1 189 ? -19.138 -7.463 21.610 1.00 94.06 189 THR A N 1
ATOM 1535 C CA . THR A 1 189 ? -18.190 -6.867 20.668 1.00 94.06 189 THR A CA 1
ATOM 1536 C C . THR A 1 189 ? -18.913 -6.466 19.389 1.00 94.06 189 THR A C 1
ATOM 1538 O O . THR A 1 189 ? -19.922 -7.066 19.017 1.00 94.06 189 THR A O 1
ATOM 1541 N N . LEU A 1 190 ? -18.410 -5.429 18.731 1.00 94.75 190 LEU A N 1
ATOM 1542 C CA . LEU A 1 190 ? -18.942 -4.926 17.474 1.00 94.75 190 LEU A CA 1
ATOM 1543 C C . LEU A 1 190 ? -17.806 -4.762 16.466 1.00 94.75 190 LEU A C 1
ATOM 1545 O O . LEU A 1 190 ? -16.782 -4.172 16.800 1.00 94.75 190 LEU A O 1
ATOM 1549 N N . ALA A 1 191 ? -17.997 -5.266 15.249 1.00 96.00 191 ALA A N 1
ATOM 1550 C CA . ALA A 1 191 ? -17.069 -5.035 14.151 1.00 96.00 191 ALA A CA 1
ATOM 1551 C C . ALA A 1 191 ? -17.282 -3.631 13.578 1.00 96.00 191 ALA A C 1
ATOM 1553 O O . ALA A 1 191 ? -18.40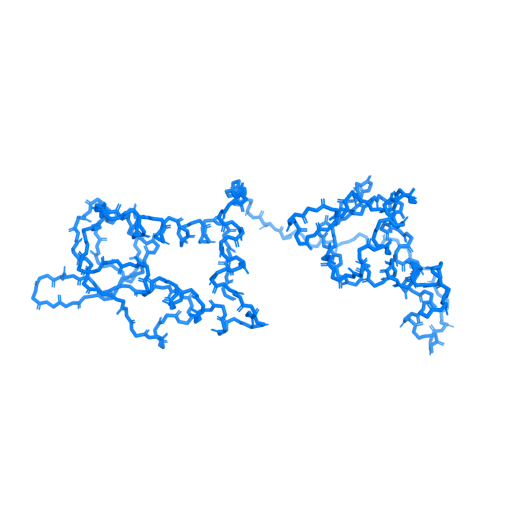0 -3.241 13.239 1.00 96.00 191 ALA A O 1
ATOM 1554 N N . VAL A 1 192 ? -16.201 -2.868 13.493 1.00 95.38 192 VAL A N 1
ATOM 1555 C CA . VAL A 1 192 ? -16.195 -1.481 13.042 1.00 95.38 192 VAL A CA 1
ATOM 1556 C C . VAL A 1 192 ? -15.014 -1.274 12.094 1.00 95.38 192 VAL A C 1
ATOM 1558 O O . VAL A 1 192 ? -13.929 -1.775 12.389 1.00 95.38 192 VAL A O 1
ATOM 1561 N N . PRO A 1 193 ? -15.178 -0.561 10.964 1.00 95.88 193 PRO A N 1
ATOM 1562 C CA . PRO A 1 193 ? -14.044 -0.279 10.091 1.00 95.88 193 PRO A CA 1
ATOM 1563 C C . PRO A 1 193 ? -12.932 0.475 10.827 1.00 95.88 193 PRO A C 1
ATOM 1565 O O . PRO A 1 193 ? -13.203 1.380 11.615 1.00 95.88 193 PRO A O 1
ATOM 1568 N N . LEU A 1 194 ? -11.673 0.120 10.586 1.00 95.94 194 LEU A N 1
ATOM 1569 C CA . LEU A 1 194 ? -10.538 0.786 11.228 1.00 95.94 194 LEU A CA 1
ATOM 1570 C C . LEU A 1 194 ? -10.412 2.242 10.755 1.00 95.94 194 LEU A C 1
ATOM 1572 O O . LEU A 1 194 ? -10.042 3.118 11.530 1.00 95.94 194 LEU A O 1
ATOM 1576 N N . ALA A 1 195 ? -10.811 2.532 9.512 1.00 94.38 195 ALA A N 1
ATOM 1577 C CA . ALA A 1 195 ? -10.733 3.872 8.936 1.00 94.38 195 ALA A CA 1
ATOM 1578 C C . ALA A 1 195 ? -11.574 4.921 9.691 1.00 94.38 195 ALA A C 1
ATOM 1580 O O . ALA A 1 195 ? -11.260 6.112 9.631 1.00 94.38 195 ALA A O 1
ATOM 1581 N N . GLN A 1 196 ? -12.614 4.506 10.429 1.00 94.38 196 GLN A N 1
ATOM 1582 C CA . GLN A 1 196 ? -13.419 5.424 11.245 1.00 94.38 196 GLN A CA 1
ATOM 1583 C C . GLN A 1 196 ? -12.838 5.718 12.633 1.00 94.38 196 GLN A C 1
ATOM 1585 O O . GLN A 1 196 ? -13.424 6.520 13.360 1.00 94.38 196 GLN A O 1
ATOM 1590 N N . MET A 1 197 ? -11.710 5.120 13.014 1.00 93.94 197 MET A N 1
ATOM 1591 C CA . MET A 1 197 ? -11.140 5.220 14.360 1.00 93.94 197 MET A CA 1
ATOM 1592 C C . MET A 1 197 ? -9.817 5.991 14.354 1.00 93.94 197 MET A C 1
ATOM 1594 O O . MET A 1 197 ? -8.907 5.604 13.644 1.00 93.94 197 MET A O 1
ATOM 1598 N N . ASP A 1 198 ? -9.675 7.026 15.181 1.00 93.56 198 ASP A N 1
ATOM 1599 C CA . ASP A 1 198 ? -8.375 7.590 15.560 1.00 93.56 198 ASP A CA 1
ATOM 1600 C C . ASP A 1 198 ? -7.756 6.731 16.676 1.00 93.56 198 ASP A C 1
ATOM 1602 O O . ASP A 1 198 ? -8.407 6.461 17.690 1.00 93.56 198 ASP A O 1
ATOM 1606 N N . CYS A 1 199 ? -6.489 6.342 16.524 1.00 93.81 199 CYS A N 1
ATOM 1607 C CA . CYS A 1 199 ? -5.742 5.607 17.545 1.00 93.81 199 CYS A CA 1
ATOM 1608 C C . CYS A 1 199 ? -5.332 6.524 18.711 1.00 93.81 199 CYS A C 1
ATOM 1610 O O . CYS A 1 199 ? -4.714 7.565 18.491 1.00 93.81 199 CYS A O 1
ATOM 1612 N N . LEU A 1 200 ? -5.649 6.122 19.947 1.00 93.62 200 LEU A N 1
ATOM 1613 C CA . LEU A 1 200 ? -5.213 6.765 21.196 1.00 93.62 200 LEU A CA 1
ATOM 1614 C C . LEU A 1 200 ? -4.332 5.814 22.034 1.00 93.62 200 LEU A C 1
ATOM 1616 O O . LEU A 1 200 ? -4.364 5.851 23.262 1.00 93.62 200 LEU A O 1
ATOM 1620 N N . SER A 1 201 ? -3.600 4.914 21.373 1.00 91.25 201 SER A N 1
ATOM 1621 C CA . SER A 1 201 ? -2.643 4.008 22.021 1.00 91.25 201 SER A CA 1
ATOM 1622 C C . SER A 1 201 ? -1.422 4.769 22.547 1.00 91.25 201 SER A C 1
ATOM 1624 O O . SER A 1 201 ? -1.071 5.818 22.016 1.00 91.25 201 SER A O 1
ATOM 1626 N N . GLU A 1 202 ? -0.741 4.211 23.548 1.00 90.81 202 GLU A N 1
ATOM 1627 C CA . GLU A 1 202 ? 0.589 4.668 23.985 1.00 90.81 202 GLU A CA 1
ATOM 1628 C C . GLU A 1 202 ? 1.722 3.989 23.192 1.00 90.81 202 GLU A C 1
ATOM 1630 O O . GLU A 1 202 ? 2.867 4.434 23.223 1.00 90.81 202 GLU A O 1
ATOM 1635 N N . HIS A 1 203 ? 1.408 2.912 22.466 1.00 92.12 203 HIS A N 1
ATOM 1636 C CA . HIS A 1 203 ? 2.378 2.144 21.690 1.00 92.12 203 HIS A CA 1
ATOM 1637 C C . HIS A 1 203 ? 2.601 2.768 20.313 1.00 92.12 203 HIS A C 1
ATOM 1639 O O . HIS A 1 203 ? 1.680 2.816 19.495 1.00 92.12 203 HIS A O 1
ATOM 1645 N N . GLU A 1 204 ? 3.841 3.182 20.048 1.00 92.62 204 GLU A N 1
ATOM 1646 C CA . GLU A 1 204 ? 4.242 3.835 18.798 1.00 92.62 204 GLU A CA 1
ATOM 1647 C C . GLU A 1 204 ? 3.946 2.972 17.563 1.00 92.62 204 GLU A C 1
ATOM 1649 O O . GLU A 1 204 ? 3.390 3.480 16.593 1.00 92.62 204 GLU A O 1
ATOM 1654 N N . GLU A 1 205 ? 4.187 1.658 17.630 1.00 93.44 205 GLU A N 1
ATOM 1655 C CA . GLU A 1 205 ? 3.882 0.728 16.529 1.00 93.44 205 GLU A CA 1
ATOM 1656 C C . GLU A 1 205 ? 2.384 0.682 16.192 1.00 93.44 205 GLU A C 1
ATOM 1658 O O . GLU A 1 205 ? 2.009 0.711 15.021 1.00 93.44 205 GLU A O 1
ATOM 1663 N N . THR A 1 206 ? 1.505 0.681 17.202 1.00 94.25 206 THR A N 1
ATOM 1664 C CA . THR A 1 206 ? 0.050 0.720 16.985 1.00 94.25 206 THR A CA 1
ATOM 1665 C C . THR A 1 206 ? -0.374 2.051 16.364 1.00 94.25 206 THR A C 1
ATOM 1667 O O . THR A 1 206 ? -1.243 2.080 15.493 1.00 94.25 206 THR A O 1
ATOM 1670 N N . ILE A 1 207 ? 0.209 3.167 16.814 1.00 93.12 207 ILE A N 1
ATOM 1671 C CA . ILE A 1 207 ? -0.079 4.497 16.259 1.00 93.12 207 ILE A CA 1
ATOM 1672 C C . ILE A 1 207 ? 0.351 4.551 14.791 1.00 93.12 207 ILE A C 1
ATOM 1674 O O . ILE A 1 207 ? -0.422 5.005 13.946 1.00 93.12 207 ILE A O 1
ATOM 1678 N N . GLU A 1 208 ? 1.557 4.071 14.488 1.00 93.81 208 GLU A N 1
ATOM 1679 C CA . GLU A 1 208 ? 2.112 4.045 13.138 1.00 93.81 208 GLU A CA 1
ATOM 1680 C C . GLU A 1 208 ? 1.260 3.190 12.197 1.00 93.81 208 GLU A C 1
ATOM 1682 O O . GLU A 1 208 ? 0.822 3.676 11.155 1.00 93.81 208 GLU A O 1
ATOM 1687 N N . ALA A 1 209 ? 0.933 1.964 12.605 1.00 95.38 209 ALA A N 1
ATOM 1688 C CA . ALA A 1 209 ? 0.156 1.032 11.800 1.00 95.38 209 ALA A CA 1
ATOM 1689 C C . ALA A 1 209 ? -1.238 1.586 11.446 1.00 95.38 209 ALA A C 1
ATOM 1691 O O . ALA A 1 209 ? -1.680 1.518 10.295 1.00 95.38 209 ALA A O 1
ATOM 1692 N N . VAL A 1 210 ? -1.924 2.204 12.415 1.00 95.50 210 VAL A N 1
ATOM 1693 C CA . VAL A 1 210 ? -3.226 2.846 12.172 1.00 95.50 210 VAL A CA 1
ATOM 1694 C C . VAL A 1 210 ? -3.074 4.087 11.283 1.00 95.50 210 VAL A C 1
ATOM 1696 O O . VAL A 1 210 ? -3.901 4.324 10.400 1.00 95.50 210 VAL A O 1
ATOM 1699 N N . ALA A 1 211 ? -2.006 4.869 11.459 1.00 93.94 211 ALA A N 1
ATOM 1700 C CA . ALA A 1 211 ? -1.735 6.037 10.624 1.00 93.94 211 ALA A CA 1
ATOM 1701 C C . ALA A 1 211 ? -1.425 5.667 9.164 1.00 93.94 211 ALA A C 1
ATOM 1703 O O . ALA A 1 211 ? -1.811 6.413 8.257 1.00 93.94 211 ALA A O 1
ATOM 1704 N N . ASP A 1 212 ? -0.766 4.536 8.927 1.00 94.44 212 ASP A N 1
ATOM 1705 C CA . ASP A 1 212 ? -0.507 4.008 7.587 1.00 94.44 212 ASP A CA 1
ATOM 1706 C C . ASP A 1 212 ? -1.785 3.534 6.910 1.00 94.44 212 ASP A C 1
ATOM 1708 O O . ASP A 1 212 ? -2.012 3.850 5.741 1.00 94.44 212 ASP A O 1
ATOM 1712 N N . TRP A 1 213 ? -2.664 2.860 7.656 1.00 95.00 213 TRP A N 1
ATOM 1713 C CA . TRP A 1 213 ? -3.979 2.484 7.145 1.00 95.00 213 TRP A CA 1
ATOM 1714 C C . TRP A 1 213 ? -4.808 3.714 6.751 1.00 95.00 213 TRP A C 1
ATOM 1716 O O . TRP A 1 213 ? -5.381 3.764 5.661 1.00 95.00 213 TRP A O 1
ATOM 1726 N N . HIS A 1 214 ? -4.830 4.759 7.584 1.00 93.50 214 HIS A N 1
ATOM 1727 C CA . HIS A 1 214 ? -5.501 6.010 7.225 1.00 93.50 214 HIS A CA 1
ATOM 1728 C C . HIS A 1 214 ? -4.918 6.649 5.969 1.00 93.50 214 HIS A C 1
ATOM 1730 O O . HIS A 1 214 ? -5.679 7.128 5.130 1.00 93.50 214 HIS A O 1
ATOM 1736 N N . TYR A 1 215 ? -3.592 6.652 5.836 1.00 92.56 215 TYR A N 1
ATOM 1737 C CA . TYR A 1 215 ? -2.923 7.182 4.655 1.00 92.56 215 TYR A CA 1
ATOM 1738 C C . TYR A 1 215 ? -3.318 6.409 3.392 1.00 92.56 215 TYR A C 1
ATOM 1740 O O . TYR A 1 215 ? -3.694 7.023 2.393 1.00 92.56 215 TYR A O 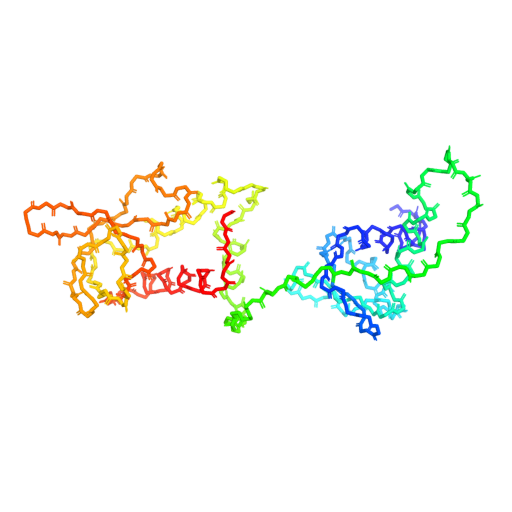1
ATOM 1748 N N . TRP A 1 216 ? -3.314 5.075 3.448 1.00 91.19 216 TRP A N 1
ATOM 1749 C CA . TRP A 1 216 ? -3.758 4.217 2.348 1.00 91.19 216 TRP A CA 1
ATOM 1750 C C . TRP A 1 216 ? -5.179 4.564 1.885 1.00 91.19 216 TRP A C 1
ATOM 1752 O O . TRP A 1 216 ? -5.410 4.832 0.701 1.00 91.19 216 TRP A O 1
ATOM 1762 N N . VAL A 1 217 ? -6.116 4.666 2.833 1.00 90.00 217 VAL A N 1
ATOM 1763 C CA . VAL A 1 217 ? -7.515 5.024 2.555 1.00 90.00 217 VAL A CA 1
ATOM 1764 C C . VAL A 1 217 ? -7.635 6.457 2.019 1.00 90.00 217 VAL A C 1
ATOM 1766 O O . VAL A 1 217 ? -8.345 6.696 1.043 1.00 90.00 217 VAL A O 1
ATOM 1769 N N . ALA A 1 218 ? -6.915 7.425 2.592 1.00 87.75 218 ALA A N 1
ATOM 1770 C CA . ALA A 1 218 ? -6.970 8.831 2.179 1.00 87.75 218 ALA A CA 1
ATOM 1771 C C . ALA A 1 218 ? -6.359 9.080 0.788 1.00 87.75 218 ALA A C 1
ATOM 1773 O O . ALA A 1 218 ? -6.774 9.991 0.061 1.00 87.75 218 ALA A O 1
ATOM 1774 N N . ARG A 1 219 ? -5.394 8.251 0.381 1.00 85.19 219 ARG A N 1
ATOM 1775 C CA . ARG A 1 219 ? -4.864 8.210 -0.989 1.00 85.19 219 ARG A CA 1
ATOM 1776 C C . ARG A 1 219 ? -5.863 7.623 -1.990 1.00 85.19 219 ARG A C 1
ATOM 1778 O O . ARG A 1 219 ? -5.719 7.866 -3.193 1.00 85.19 219 ARG A O 1
ATOM 1785 N N . GLY A 1 220 ? -6.895 6.933 -1.502 1.00 86.12 220 GLY A N 1
ATOM 1786 C CA . GLY A 1 220 ? -7.875 6.219 -2.314 1.00 86.12 220 GLY A CA 1
ATOM 1787 C C . GLY A 1 220 ? -7.269 4.978 -2.956 1.00 86.12 220 GLY A C 1
ATOM 1788 O O . GLY A 1 220 ? -7.578 4.683 -4.109 1.00 86.12 220 GLY A O 1
ATOM 1789 N N . TYR A 1 221 ? -6.333 4.328 -2.262 1.00 83.62 221 TYR A N 1
ATOM 1790 C CA . TYR A 1 221 ? -5.829 3.030 -2.673 1.00 83.62 221 TYR A CA 1
ATOM 1791 C C . TYR A 1 221 ? -6.861 1.966 -2.291 1.00 83.62 221 TYR A C 1
ATOM 1793 O O . TYR A 1 221 ? -7.347 1.916 -1.164 1.00 83.62 221 TYR A O 1
ATOM 1801 N N . GLU A 1 222 ? -7.207 1.131 -3.255 1.00 80.94 222 GLU A N 1
ATOM 1802 C CA . GLU A 1 222 ? -8.068 -0.041 -3.080 1.00 80.94 222 GLU A CA 1
ATOM 1803 C C . GLU A 1 222 ? -7.183 -1.278 -3.057 1.00 80.94 222 GLU A C 1
ATOM 1805 O O . GLU A 1 222 ? -6.051 -1.182 -3.529 1.00 80.94 222 GLU A O 1
ATOM 1810 N N . TYR A 1 223 ? -7.647 -2.404 -2.518 1.00 76.69 223 TYR A N 1
ATOM 1811 C CA . TYR A 1 223 ? -6.958 -3.675 -2.749 1.00 76.69 223 TYR A CA 1
ATOM 1812 C C . TYR A 1 223 ? -6.995 -4.061 -4.213 1.00 76.69 223 TYR A C 1
ATOM 1814 O O . TYR A 1 223 ? -7.892 -3.597 -4.942 1.00 76.69 223 TYR A O 1
#

Mean predicted aligned error: 15.88 Å

Sequence (223 aa):
MKYDEDKVDELTLAILYLVSHGREEGCGARAWKGFDWDTLNRLHNKGLISNPIGKTKSVGMTEEGFLKSKDLFEKHFVNDQRRDKSPIEPKTACAKQVKTRHKREREQPDREDRILYEIVVDAYNDTERAMGWYYYLKDKMQMPFTARCRISHSISPLKTGQEVQVMGMAKESECMSEVFVLVKYGKTTLAVPLAQMDCLSEHEETIEAVADWHYWVARGYEY

Secondary structure (DSSP, 8-state):
----HHHHHHHHHHHHHHTEEEEETTTEEEEE--S-HHHHHHHHHTTSB----SS-SEEEEPHHHHHHHHHHHHHHHS--S----------------------PPPP-HHHHHHIIIIISTT--SHHHHHHHHHHHHHHH--SSEEEEE-S--TT--PPTT-EEEEEEE--GGG-SSS-EEEEEETTEEEEEEGGGEEE--S-HHHHHHHHHHHHHHHHT---

Solvent-accessible surface area (backbone atoms only — not comparable to full-atom values): 12872 Å² total; per-residue (Å²): 135,92,75,66,61,68,61,50,40,50,51,51,41,13,52,37,44,80,50,45,45,81,73,40,93,89,66,16,30,34,20,62,63,87,71,62,67,68,50,46,49,52,41,26,77,70,61,27,29,44,80,58,83,69,88,64,59,54,30,45,25,30,42,67,27,42,53,51,7,44,55,40,30,51,71,74,71,54,80,84,84,71,89,70,90,69,90,79,71,90,78,87,74,81,75,86,72,82,69,79,80,71,84,56,61,82,87,51,70,71,59,53,50,44,43,54,69,67,25,36,52,91,42,90,48,40,68,45,31,26,48,24,48,51,52,47,44,62,71,40,44,68,67,66,32,44,28,29,24,68,46,70,45,98,86,39,93,61,51,60,71,42,73,41,43,36,62,44,70,50,59,72,86,72,24,66,83,51,58,36,27,25,28,60,50,92,95,45,74,42,72,37,59,47,83,31,44,43,76,62,51,91,49,64,54,31,43,49,46,53,51,50,52,43,49,42,53,58,57,67,62,73,92

pLDDT: mean 84.73, std 17.35, range [26.33, 97.38]

Radius of gyration: 23.59 Å; Cα contacts (8 Å, |Δi|>4): 310; chains: 1; bounding box: 53×31×72 Å